Protein AF-A0A9C8I839-F1 (afdb_monomer)

pLDDT: mean 81.43, std 23.82, range [23.69, 98.75]

Radius of gyration: 21.2 Å; Cα contacts (8 Å, |Δi|>4): 745; chains: 1; bounding box: 53×43×70 Å

Foldseek 3Di:
DWDWDWDWDFKDDDDFDFDAKDFDAPDPCLPDPPDDDPDPDDDDPDDDDPDPPCPFKDFFFCLPCCDPPNHDVVQWDKAWDDCPCCLPFVKTKIKIKGFFRFAPPQQPKWFFKKKWWQKLFDDADPVHRLATDDPLAAMKAFPLFLHKDLPAQCVSFPDPPDGRGHDWHPPADPPSVSGSHSITGIDTDAPPQDQDHHPVNQVVDPVSVQLRRIDGHRDMTMYMTIMTAHQDPSHGDDHITITIITIAGRFPADDPVDPPNSHDLSSYDQAFSGKDKDWPWPWDDDDNGIITITIITIITHGSCLVVDPVGPVVSGNWIWGATRVCPPVTDTDD

Sequence (334 aa):
MLEQFRFAALSGFEQLNLTQIVIGPESRDPCHSMGILRNRNRHGSGTADVVPIRGADYTVDVVNFLQYPAGNPANLQIEITDLTNWLTLGEMTLNIRLTHPFPGMGQFTGHDVKGVLVSSGSKFGIYDTDVVYSNGIDDAILLNADGYTRWQNPVEFPPDGTIFKFIPGWLGNPDIGIFKSTINGYKYFADNIGISQTVQEYFQSSINVSRRGQFTPGTANIRQYKLRFPMVAGSPSIVFQYAVIAHWVEPDNYQPNDLPGSFPPEANAHEAFYVKVIDKSILWYNNGNGGGNLKLDIEVFDWGGAHNPLGVPGEIGAIVVESLEGLIPGGYAL

Structure (mmCIF, N/CA/C/O backbone):
data_AF-A0A9C8I839-F1
#
_entry.id   AF-A0A9C8I839-F1
#
loop_
_atom_site.group_PDB
_atom_site.id
_atom_site.type_symbol
_atom_site.label_atom_id
_atom_site.label_alt_id
_atom_site.label_comp_id
_atom_site.label_asym_id
_atom_site.label_entity_id
_atom_site.label_seq_id
_atom_site.pdbx_PDB_ins_code
_atom_site.Cartn_x
_atom_site.Cartn_y
_atom_site.Cartn_z
_atom_site.occupancy
_atom_site.B_iso_or_equiv
_atom_site.auth_seq_id
_atom_site.auth_comp_id
_atom_site.auth_asym_id
_atom_site.auth_atom_id
_atom_site.pdbx_PDB_model_num
ATOM 1 N N . MET A 1 1 ? -5.059 14.711 -18.263 1.00 36.31 1 MET A N 1
ATOM 2 C CA . MET A 1 1 ? -4.859 13.556 -17.365 1.00 36.31 1 MET A CA 1
ATOM 3 C C . MET A 1 1 ? -5.182 13.987 -15.929 1.00 36.31 1 MET A C 1
ATOM 5 O O . MET A 1 1 ? -4.314 13.966 -15.076 1.00 36.31 1 MET A O 1
ATOM 9 N N . LEU A 1 2 ? -6.394 14.518 -15.716 1.00 26.77 2 LEU A N 1
ATOM 10 C CA . LEU A 1 2 ? -6.933 15.006 -14.436 1.00 26.77 2 LEU A CA 1
ATOM 11 C C . LEU A 1 2 ? -8.391 15.397 -14.717 1.00 26.77 2 LEU A C 1
ATOM 13 O O . LEU A 1 2 ? -8.626 16.397 -15.394 1.00 26.77 2 LEU A O 1
ATOM 17 N N . GLU A 1 3 ? -9.352 14.603 -14.258 1.00 28.72 3 GLU A N 1
ATOM 18 C CA . GLU A 1 3 ? -10.773 14.962 -14.293 1.00 28.72 3 GLU A CA 1
ATOM 19 C C . GLU A 1 3 ? -11.309 14.974 -12.859 1.00 28.72 3 GLU A C 1
ATOM 21 O O . GLU A 1 3 ? -11.108 14.033 -12.097 1.00 28.72 3 GLU A O 1
ATOM 26 N N . GLN A 1 4 ? -11.924 16.093 -12.467 1.00 25.61 4 GLN A N 1
ATOM 27 C CA . GLN A 1 4 ? -12.521 16.289 -11.146 1.00 25.61 4 GLN A CA 1
ATOM 28 C C . GLN A 1 4 ? -14.030 16.071 -11.232 1.00 25.61 4 GLN A C 1
ATOM 30 O O . GLN A 1 4 ? -14.714 16.789 -11.965 1.00 25.61 4 GLN A O 1
ATOM 35 N N . PHE A 1 5 ? -14.558 15.158 -10.423 1.00 33.00 5 PHE A N 1
ATOM 36 C CA . PHE A 1 5 ? -15.997 14.940 -10.296 1.00 33.00 5 PHE A CA 1
ATOM 37 C C . PHE A 1 5 ? -16.592 15.785 -9.162 1.00 33.00 5 PHE A C 1
ATOM 39 O O . PHE A 1 5 ? -15.936 16.054 -8.155 1.00 33.00 5 PHE A O 1
ATOM 46 N N . ARG A 1 6 ? -17.845 16.230 -9.325 1.00 25.09 6 ARG A N 1
ATOM 47 C CA . ARG A 1 6 ? -18.611 16.966 -8.307 1.00 25.09 6 ARG A CA 1
ATOM 48 C C . ARG A 1 6 ? -19.956 16.281 -8.104 1.00 25.09 6 ARG A C 1
ATOM 50 O O . ARG A 1 6 ? -20.754 16.251 -9.034 1.00 25.09 6 ARG A O 1
ATOM 57 N N . PHE A 1 7 ? -20.235 15.829 -6.885 1.00 32.53 7 PHE A N 1
ATOM 58 C CA . PHE A 1 7 ? -21.517 15.212 -6.530 1.00 32.53 7 PHE A CA 1
ATOM 59 C C . PHE A 1 7 ? -22.282 16.044 -5.488 1.00 32.53 7 PHE A C 1
ATOM 61 O O . PHE A 1 7 ? -21.689 16.819 -4.733 1.00 32.53 7 PHE A O 1
ATOM 68 N N . ALA A 1 8 ? -23.607 15.897 -5.455 1.00 23.69 8 ALA A N 1
ATOM 69 C CA . ALA A 1 8 ? -24.481 16.430 -4.412 1.00 23.69 8 ALA A CA 1
ATOM 70 C C . ALA A 1 8 ? -25.540 15.371 -4.077 1.00 23.69 8 ALA A C 1
ATOM 72 O O . ALA A 1 8 ? -26.284 14.966 -4.968 1.00 23.69 8 ALA A O 1
ATOM 73 N N . ALA A 1 9 ? -25.613 14.927 -2.820 1.00 31.56 9 ALA A N 1
ATOM 74 C CA . ALA A 1 9 ? -26.647 14.001 -2.359 1.00 31.56 9 ALA A CA 1
ATOM 75 C C . ALA A 1 9 ? -27.331 14.489 -1.066 1.00 31.56 9 ALA A C 1
ATOM 77 O O . ALA A 1 9 ? -26.725 15.181 -0.244 1.00 31.56 9 ALA A O 1
ATOM 78 N N . LEU A 1 10 ? -28.622 14.143 -0.981 1.00 30.19 10 LEU A N 1
ATOM 79 C CA . LEU A 1 10 ? -29.694 14.655 -0.115 1.00 30.19 10 LEU A CA 1
ATOM 80 C C . LEU A 1 10 ? -29.555 14.341 1.389 1.00 30.19 10 LEU A C 1
ATOM 82 O O . LEU A 1 10 ? -28.799 13.474 1.813 1.00 30.19 10 LEU A O 1
ATOM 86 N N . SER A 1 11 ? -30.334 15.096 2.169 1.00 26.78 11 SER A N 1
ATOM 87 C CA . SER A 1 11 ? -30.250 15.324 3.615 1.00 26.78 11 SER A CA 1
ATOM 88 C C . SER A 1 11 ? -30.762 14.206 4.528 1.00 26.78 11 SER A C 1
ATOM 90 O O . SER A 1 11 ? -31.838 13.661 4.288 1.00 26.78 11 SER A O 1
ATOM 92 N N . GLY A 1 12 ? -30.087 14.055 5.674 1.00 32.88 12 GLY A N 1
ATOM 93 C CA . GLY A 1 12 ? -30.617 13.462 6.909 1.00 32.88 12 GLY A CA 1
ATOM 94 C C . GLY A 1 12 ? -29.625 12.509 7.572 1.00 32.88 12 GLY A C 1
ATOM 95 O O . GLY A 1 12 ? -29.647 11.336 7.240 1.00 32.88 12 GLY A O 1
ATOM 96 N N . PHE A 1 13 ? -28.753 12.984 8.478 1.00 36.78 13 PHE A N 1
ATOM 97 C CA . PHE A 1 13 ? -27.728 12.116 9.083 1.00 36.78 13 PHE A CA 1
ATOM 98 C C . PHE A 1 13 ? -27.294 12.474 10.508 1.00 36.78 13 PHE A C 1
ATOM 100 O O . PHE A 1 13 ? -27.137 13.640 10.865 1.00 36.78 13 PHE A O 1
ATOM 107 N N . GLU A 1 14 ? -27.037 11.405 11.261 1.00 31.52 14 GLU A N 1
ATOM 108 C CA . GLU A 1 14 ? -26.217 11.295 12.469 1.00 31.52 14 GLU A CA 1
ATOM 109 C C . GLU A 1 14 ? -24.783 10.866 12.054 1.00 31.52 14 GLU A C 1
ATOM 111 O O . GLU A 1 14 ? -24.574 10.385 10.940 1.00 31.52 14 GLU A O 1
ATOM 116 N N . GLN A 1 15 ? -23.783 11.148 12.893 1.00 29.77 15 GLN A N 1
ATOM 117 C CA . GLN A 1 15 ? -22.338 11.231 12.591 1.00 29.77 15 GLN A CA 1
ATOM 118 C C . GLN A 1 15 ? -21.775 10.127 11.652 1.00 29.77 15 GLN A C 1
ATOM 120 O O . GLN A 1 15 ? -21.676 8.959 12.020 1.00 29.77 15 GLN A O 1
ATOM 125 N N . LEU A 1 16 ? -21.352 10.508 10.436 1.00 32.50 16 LEU A N 1
ATOM 126 C CA . LEU A 1 16 ? -20.785 9.608 9.421 1.00 32.50 16 LEU A CA 1
ATOM 127 C C . LEU A 1 16 ? -19.257 9.481 9.570 1.00 32.50 16 LEU A C 1
ATOM 129 O O . LEU A 1 16 ? -18.528 10.437 9.324 1.00 32.50 16 LEU A O 1
ATOM 133 N N . ASN A 1 17 ? -18.768 8.283 9.904 1.00 29.48 17 ASN A N 1
ATOM 134 C CA . ASN A 1 17 ? -17.365 7.892 9.720 1.00 29.48 17 ASN A CA 1
ATOM 135 C C . ASN A 1 17 ? -17.235 7.150 8.378 1.00 29.48 17 ASN A C 1
ATOM 137 O O . ASN A 1 17 ? -17.475 5.942 8.306 1.00 29.48 17 ASN A O 1
ATOM 141 N N . LEU A 1 18 ? -16.894 7.872 7.304 1.00 32.03 18 LEU A N 1
ATOM 142 C CA . LEU A 1 18 ? -16.622 7.279 5.989 1.00 32.03 18 LEU A CA 1
ATOM 143 C C . LEU A 1 18 ? -15.384 6.384 6.089 1.00 32.03 18 LEU A C 1
ATOM 145 O O . LEU A 1 18 ? -14.286 6.869 6.352 1.00 32.03 18 LEU A O 1
ATOM 149 N N . THR A 1 19 ? -15.573 5.077 5.926 1.00 34.41 19 THR A N 1
ATOM 150 C CA . THR A 1 19 ? -14.518 4.087 6.190 1.00 34.41 19 THR A CA 1
ATOM 151 C C . THR A 1 19 ? -13.900 3.510 4.916 1.00 34.41 19 THR A C 1
ATOM 153 O O . THR A 1 19 ? -12.761 3.063 4.980 1.00 34.41 19 THR A O 1
ATOM 156 N N . GLN A 1 20 ? -14.574 3.557 3.753 1.00 37.81 20 GLN A N 1
ATOM 157 C CA . GLN A 1 20 ? -13.994 3.056 2.498 1.00 37.81 20 GLN A CA 1
ATOM 158 C C . GLN A 1 20 ? -14.780 3.462 1.239 1.00 37.81 20 GLN A C 1
ATOM 160 O O . GLN A 1 20 ? -15.998 3.615 1.288 1.00 37.81 20 GLN A O 1
ATOM 165 N N . ILE A 1 21 ? -14.083 3.576 0.102 1.00 35.09 21 ILE A N 1
ATOM 166 C CA . ILE A 1 21 ? -14.672 3.565 -1.247 1.00 35.09 21 ILE A CA 1
ATOM 167 C C . ILE A 1 21 ? -14.082 2.364 -1.983 1.00 35.09 21 ILE A C 1
ATOM 169 O O . ILE A 1 21 ? -12.860 2.221 -2.039 1.00 35.09 21 ILE A O 1
ATOM 173 N N . VAL A 1 22 ? -14.942 1.504 -2.527 1.00 34.72 22 VAL A N 1
ATOM 174 C CA . VAL A 1 22 ? -14.545 0.385 -3.390 1.00 34.72 22 VAL A CA 1
ATOM 175 C C . VAL A 1 22 ? -14.894 0.765 -4.825 1.00 34.72 22 VAL A C 1
ATOM 177 O O . VAL A 1 22 ? -16.046 1.078 -5.124 1.00 34.72 22 VAL A O 1
ATOM 180 N N . ILE A 1 23 ? -13.886 0.766 -5.695 1.00 32.84 23 ILE A N 1
ATOM 181 C CA . ILE A 1 23 ? -14.043 0.945 -7.140 1.00 32.84 23 ILE A CA 1
ATOM 182 C C . ILE A 1 23 ? -13.622 -0.371 -7.778 1.00 32.84 23 ILE A C 1
ATOM 184 O O . ILE A 1 23 ? -12.514 -0.842 -7.534 1.00 32.84 23 ILE A O 1
ATOM 188 N N . GLY A 1 24 ? -14.515 -0.981 -8.549 1.00 30.14 24 GLY A N 1
ATOM 189 C CA . GLY A 1 24 ? -14.243 -2.231 -9.244 1.00 30.14 24 GLY A CA 1
ATOM 190 C C . GLY A 1 24 ? -15.098 -2.363 -10.504 1.00 30.14 24 GLY A C 1
ATOM 191 O O . GLY A 1 24 ? -16.144 -1.712 -10.606 1.00 30.14 24 GLY A O 1
ATOM 192 N N . PRO A 1 25 ? -14.667 -3.179 -11.479 1.00 28.42 25 PRO A N 1
ATOM 193 C CA . PRO A 1 25 ? -15.492 -3.514 -12.631 1.00 28.42 25 PRO A CA 1
ATOM 194 C C . PRO A 1 25 ? -16.756 -4.270 -12.188 1.00 28.42 25 PRO A C 1
ATOM 196 O O . PRO A 1 25 ? -16.751 -4.994 -11.196 1.00 28.42 25 PRO A O 1
ATOM 199 N N . GLU A 1 26 ? -17.841 -4.151 -12.958 1.00 30.56 26 GLU A N 1
ATOM 200 C CA . GLU A 1 26 ? -19.170 -4.732 -12.673 1.00 30.56 26 GLU A CA 1
ATOM 201 C C . GLU A 1 26 ? -19.199 -6.287 -12.647 1.00 30.56 26 GLU A C 1
ATOM 203 O O . GLU A 1 26 ? -20.261 -6.901 -12.512 1.00 30.56 26 GLU A O 1
ATOM 208 N N . SER A 1 27 ? -18.052 -6.970 -12.775 1.00 31.81 27 SER A N 1
ATOM 209 C CA . SER A 1 27 ? -17.989 -8.432 -12.717 1.00 31.81 27 SER A CA 1
ATOM 210 C C . SER A 1 27 ? -17.975 -8.930 -11.271 1.00 31.81 27 SER A C 1
ATOM 212 O O . SER A 1 27 ? -16.961 -8.856 -10.582 1.00 31.81 27 SER A O 1
ATOM 214 N N . ARG A 1 28 ? -19.105 -9.503 -10.851 1.00 32.06 28 ARG A N 1
ATOM 215 C CA . ARG A 1 28 ? -19.395 -10.078 -9.523 1.00 32.06 28 ARG A CA 1
ATOM 216 C C . ARG A 1 28 ? -18.616 -11.356 -9.158 1.00 32.06 28 ARG A C 1
ATOM 218 O O . ARG A 1 28 ? -19.080 -12.117 -8.323 1.00 32.06 28 ARG A O 1
ATOM 225 N N . ASP A 1 29 ? -17.456 -11.598 -9.759 1.00 29.48 29 ASP A N 1
ATOM 226 C CA . ASP A 1 29 ? -16.654 -12.798 -9.512 1.00 29.48 29 ASP A CA 1
ATOM 227 C C . ASP A 1 29 ? -15.199 -12.410 -9.201 1.00 29.48 29 ASP A C 1
ATOM 229 O O . ASP A 1 29 ? -14.405 -12.252 -10.133 1.00 29.48 29 ASP A O 1
ATOM 233 N N . PRO A 1 30 ? -14.806 -12.314 -7.915 1.00 35.19 30 PRO A N 1
ATOM 234 C CA . PRO A 1 30 ? -13.404 -12.130 -7.525 1.00 35.19 30 PRO A CA 1
ATOM 235 C C . PRO A 1 30 ? -12.532 -13.328 -7.931 1.00 35.19 30 PRO A C 1
ATOM 237 O O . PRO A 1 30 ? -11.326 -13.199 -8.102 1.00 35.19 30 PRO A O 1
ATOM 240 N N . CYS A 1 31 ? -13.146 -14.495 -8.135 1.00 31.45 31 CYS A N 1
ATOM 241 C CA . CYS A 1 31 ? -12.533 -15.713 -8.652 1.00 31.45 31 CYS A CA 1
ATOM 242 C C . CYS A 1 31 ? -13.645 -16.617 -9.204 1.00 31.45 31 CYS A C 1
ATOM 244 O O . CYS A 1 31 ? -14.106 -17.475 -8.468 1.00 31.45 31 CYS A O 1
ATOM 246 N N . HIS A 1 32 ? -14.110 -16.401 -10.447 1.00 25.11 32 HIS A N 1
ATOM 247 C CA . HIS A 1 32 ? -14.779 -17.412 -11.308 1.00 25.11 32 HIS A CA 1
ATOM 248 C C . HIS A 1 32 ? -15.362 -16.889 -12.641 1.00 25.11 32 HIS A C 1
ATOM 250 O O . HIS A 1 32 ? -16.189 -17.563 -13.250 1.00 25.11 32 HIS A O 1
ATOM 256 N N . SER A 1 33 ? -14.836 -15.815 -13.242 1.00 26.23 33 SER A N 1
ATOM 257 C CA . SER A 1 33 ? -15.054 -15.587 -14.686 1.00 26.23 33 SER A CA 1
ATOM 258 C C . SER A 1 33 ? -14.096 -16.427 -15.549 1.00 26.23 33 SER A C 1
ATOM 260 O O . SER A 1 33 ? -13.377 -15.939 -16.420 1.00 26.23 33 SER A O 1
ATOM 262 N N . MET A 1 34 ? -14.121 -17.745 -15.329 1.00 29.02 34 MET A N 1
ATOM 263 C CA . MET A 1 34 ? -13.768 -18.723 -16.355 1.00 29.02 34 MET A CA 1
ATOM 264 C C . MET A 1 34 ? -14.882 -18.706 -17.412 1.00 29.02 34 MET A C 1
ATOM 266 O O . MET A 1 34 ? -15.878 -19.409 -17.297 1.00 29.02 34 MET A O 1
ATOM 270 N N . GLY A 1 35 ? -14.707 -17.874 -18.441 1.00 25.05 35 GLY 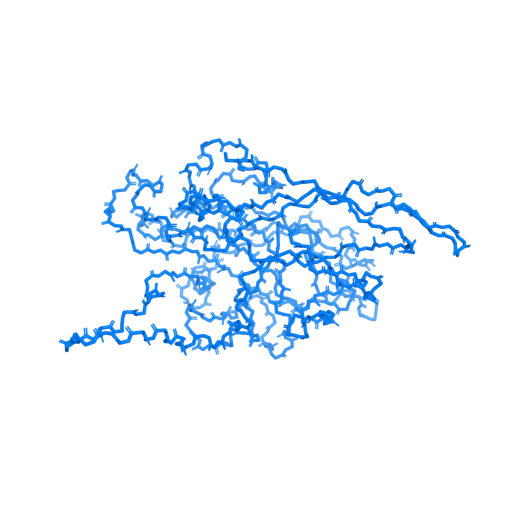A N 1
ATOM 271 C CA . GLY A 1 35 ? -15.420 -17.965 -19.717 1.00 25.05 35 GLY A CA 1
ATOM 272 C C . GLY A 1 35 ? -16.877 -17.488 -19.730 1.00 25.05 35 GLY A C 1
ATOM 273 O O . GLY A 1 35 ? -17.801 -18.283 -19.594 1.00 25.05 35 GLY A O 1
ATOM 274 N N . ILE A 1 36 ? -17.103 -16.221 -20.095 1.00 26.92 36 ILE A N 1
ATOM 275 C CA . ILE A 1 36 ? -18.359 -15.827 -20.754 1.00 26.92 36 ILE A CA 1
ATOM 276 C C . ILE A 1 36 ? -18.103 -15.746 -22.260 1.00 26.92 36 ILE A C 1
ATOM 278 O O . ILE A 1 36 ? -17.548 -14.784 -22.788 1.00 26.92 36 ILE A O 1
ATOM 282 N N . LEU A 1 37 ? -18.529 -16.798 -22.958 1.00 27.66 37 LEU A N 1
ATOM 283 C CA . LEU A 1 37 ? -18.619 -16.859 -24.411 1.00 27.66 37 LEU A CA 1
ATOM 284 C C . LEU A 1 37 ? -19.777 -15.970 -24.886 1.00 27.66 37 LEU A C 1
ATOM 286 O O . LEU A 1 37 ? -20.943 -16.297 -24.665 1.00 27.66 37 LEU A O 1
ATOM 290 N N . ARG A 1 38 ? -19.495 -14.903 -25.639 1.00 29.23 38 ARG A N 1
ATOM 291 C CA . ARG A 1 38 ? -20.481 -14.333 -26.574 1.00 29.23 38 ARG A CA 1
ATOM 292 C C . ARG A 1 38 ? -20.183 -14.839 -27.979 1.00 29.23 38 ARG A C 1
ATOM 294 O O . ARG A 1 38 ? -19.609 -14.147 -28.811 1.00 29.23 38 ARG A O 1
ATOM 301 N N . ASN A 1 39 ? -20.602 -16.073 -28.247 1.00 28.53 39 ASN A N 1
ATOM 302 C CA . ASN A 1 39 ? -20.618 -16.599 -29.602 1.00 28.53 39 ASN A CA 1
ATOM 303 C C . ASN A 1 39 ? -21.843 -16.036 -30.352 1.00 28.53 39 ASN A C 1
ATOM 305 O O . ASN A 1 39 ? -22.976 -16.443 -30.099 1.00 28.53 39 ASN A O 1
ATOM 309 N N . ARG A 1 40 ? -21.636 -15.097 -31.284 1.00 31.67 40 ARG A N 1
ATOM 310 C CA . ARG A 1 40 ? -22.564 -14.896 -32.409 1.00 31.67 40 ARG A CA 1
ATOM 311 C C . ARG A 1 40 ? -21.962 -15.586 -33.624 1.00 31.67 40 ARG A C 1
ATOM 313 O O . ARG A 1 40 ? -21.299 -14.952 -34.439 1.00 31.67 40 ARG A O 1
ATOM 320 N N . ASN A 1 41 ? -22.231 -16.880 -33.754 1.00 33.28 41 ASN A N 1
ATOM 321 C CA . ASN A 1 41 ? -21.962 -17.618 -34.979 1.00 33.28 41 ASN A CA 1
ATOM 322 C C . ASN A 1 41 ? -22.706 -16.940 -36.142 1.00 33.28 41 ASN A C 1
ATOM 324 O O . ASN A 1 41 ? -23.932 -17.006 -36.240 1.00 33.28 41 ASN A O 1
ATOM 328 N N . ARG A 1 42 ? -21.960 -16.325 -37.060 1.00 37.22 42 ARG A N 1
ATOM 329 C CA . ARG A 1 42 ? -22.339 -16.271 -38.472 1.00 37.22 42 ARG A CA 1
ATOM 330 C C . ARG A 1 42 ? -21.345 -17.154 -39.218 1.00 37.22 42 ARG A C 1
ATOM 332 O O . ARG A 1 42 ? -20.182 -16.805 -39.325 1.00 37.22 42 ARG A O 1
ATOM 339 N N . HIS A 1 43 ? -21.842 -18.317 -39.633 1.00 44.03 43 HIS A N 1
ATOM 340 C CA . HIS A 1 43 ? -21.260 -19.306 -40.542 1.00 44.03 43 HIS A CA 1
ATOM 341 C C . HIS A 1 43 ? -19.823 -19.057 -41.042 1.00 44.03 43 HIS A C 1
ATOM 343 O O . HIS A 1 43 ? -19.600 -18.275 -41.961 1.00 44.03 43 HIS A O 1
ATOM 349 N N . GLY A 1 44 ? -18.885 -19.839 -40.509 1.00 36.97 44 GLY A N 1
ATOM 350 C CA . GLY A 1 44 ? -17.548 -20.064 -41.053 1.00 36.97 44 GLY A CA 1
ATOM 351 C C . GLY A 1 44 ? -16.778 -20.979 -40.104 1.00 36.97 44 GLY A C 1
ATOM 352 O O . GLY A 1 44 ? -16.731 -20.705 -38.909 1.00 36.97 44 GLY A O 1
ATOM 353 N N . SER A 1 45 ? -16.237 -22.098 -40.589 1.00 42.94 45 SER A N 1
ATOM 354 C CA . SER A 1 45 ? -15.382 -22.977 -39.784 1.00 42.94 45 SER A CA 1
ATOM 355 C C . SER A 1 45 ? -14.046 -22.276 -39.517 1.00 42.94 45 SER A C 1
ATOM 357 O O . SER A 1 45 ? -13.111 -22.397 -40.306 1.00 42.94 45 SER A O 1
ATOM 359 N N . GLY A 1 46 ? -13.983 -21.497 -38.441 1.00 41.19 46 GLY A N 1
ATOM 360 C CA . GLY A 1 46 ? -12.747 -20.962 -37.880 1.00 41.19 46 GLY A CA 1
ATOM 361 C C . GLY A 1 46 ? -12.368 -21.765 -36.643 1.00 41.19 46 GLY A C 1
ATOM 362 O O . GLY A 1 46 ? -13.218 -22.039 -35.796 1.00 41.19 46 GLY A O 1
ATOM 363 N N . THR A 1 47 ? -11.109 -22.172 -36.542 1.00 36.66 47 THR A N 1
ATOM 364 C CA . THR A 1 47 ? -10.538 -22.648 -35.282 1.00 36.66 47 THR A CA 1
ATOM 365 C C . THR A 1 47 ? -10.517 -21.475 -34.305 1.00 36.66 47 THR A C 1
ATOM 367 O O . THR A 1 47 ? -9.942 -20.430 -34.600 1.00 36.66 47 THR A O 1
ATOM 370 N N . ALA A 1 48 ? -11.206 -21.620 -33.175 1.00 43.81 48 ALA A N 1
ATOM 371 C CA . ALA A 1 48 ? -11.150 -20.663 -32.082 1.00 43.81 48 ALA A CA 1
ATOM 372 C C . ALA A 1 48 ? -9.996 -21.071 -31.164 1.00 43.81 48 ALA A C 1
ATOM 374 O O . ALA A 1 48 ? -10.128 -22.032 -30.406 1.00 43.81 48 ALA A O 1
ATOM 375 N N . ASP A 1 49 ? -8.873 -20.365 -31.253 1.00 31.70 49 ASP A N 1
ATOM 376 C CA . ASP A 1 49 ? -7.817 -20.491 -30.256 1.00 31.70 49 ASP A CA 1
ATOM 377 C C . ASP A 1 49 ? -8.263 -19.759 -28.989 1.00 31.70 49 ASP A C 1
ATOM 379 O O . ASP A 1 49 ? -8.517 -18.552 -28.988 1.00 31.70 49 ASP A O 1
ATOM 383 N N . VAL A 1 50 ? -8.400 -20.512 -27.898 1.00 36.34 50 VAL A N 1
ATOM 384 C CA . VAL A 1 50 ? -8.571 -19.943 -26.562 1.00 36.34 50 VAL A CA 1
ATOM 385 C C . VAL A 1 50 ? -7.211 -19.400 -26.153 1.00 36.34 50 VAL A C 1
ATOM 387 O O . VAL A 1 50 ? -6.386 -20.128 -25.611 1.00 36.34 50 VAL A O 1
ATOM 390 N N . VAL A 1 51 ? -6.965 -18.126 -26.443 1.00 32.75 51 VAL A N 1
ATOM 391 C CA . VAL A 1 51 ? -5.858 -17.393 -25.831 1.00 32.75 51 VAL A CA 1
ATOM 392 C C . VAL A 1 51 ? -6.373 -16.874 -24.489 1.00 32.75 51 VAL A C 1
ATOM 394 O O . VAL A 1 51 ? -7.301 -16.058 -24.477 1.00 32.75 51 VAL A O 1
ATOM 397 N N . PRO A 1 52 ? -5.842 -17.336 -23.343 1.00 37.34 52 PRO A N 1
ATOM 398 C CA . PRO A 1 52 ? -6.117 -16.694 -22.069 1.00 37.34 52 PRO A CA 1
ATOM 399 C C . PRO A 1 52 ? -5.594 -15.258 -22.163 1.00 37.34 52 PRO A C 1
ATOM 401 O O . PRO A 1 52 ? -4.390 -15.034 -22.132 1.00 37.34 52 PRO A O 1
ATOM 404 N N . ILE A 1 53 ? -6.490 -14.277 -22.288 1.00 41.94 53 ILE A N 1
ATOM 405 C CA . ILE A 1 53 ? -6.126 -12.851 -22.397 1.00 41.94 53 ILE A CA 1
ATOM 406 C C . ILE A 1 53 ? -5.405 -12.321 -21.139 1.00 41.94 53 ILE A C 1
ATOM 408 O O . ILE A 1 53 ? -4.873 -11.227 -21.164 1.00 41.94 53 ILE A O 1
ATOM 412 N N . ARG A 1 54 ? -5.327 -13.107 -20.055 1.00 42.72 54 ARG A N 1
ATOM 413 C CA . ARG A 1 54 ? -4.613 -12.767 -18.809 1.00 42.72 54 ARG A CA 1
ATOM 414 C C . ARG A 1 54 ? -3.402 -13.670 -18.530 1.00 42.72 54 ARG A C 1
ATOM 416 O O . ARG A 1 54 ? -3.029 -13.861 -17.381 1.00 42.72 54 ARG A O 1
ATOM 423 N N . GLY A 1 55 ? -2.867 -14.337 -19.555 1.00 37.44 55 GLY A N 1
ATOM 424 C CA . GLY A 1 55 ? -1.811 -15.346 -19.399 1.00 37.44 55 GLY A CA 1
ATOM 425 C C . GLY A 1 55 ? -0.391 -14.794 -19.227 1.00 37.44 55 GLY A C 1
ATOM 426 O O . GLY A 1 55 ? 0.486 -15.564 -18.849 1.00 37.44 55 GLY A O 1
ATOM 427 N N . ALA A 1 56 ? -0.162 -13.507 -19.507 1.00 43.12 56 ALA A N 1
ATOM 428 C CA . ALA A 1 56 ? 1.163 -12.877 -19.455 1.00 43.12 56 ALA A CA 1
ATOM 429 C C . ALA A 1 56 ? 1.249 -11.662 -18.509 1.00 43.12 56 ALA A C 1
ATOM 431 O O . ALA A 1 56 ? 2.360 -11.197 -18.254 1.00 43.12 56 ALA A O 1
ATOM 432 N N . ASP A 1 57 ? 0.113 -11.210 -17.958 1.00 58.59 57 ASP A N 1
ATOM 433 C CA . ASP A 1 57 ? 0.018 -10.028 -17.096 1.00 58.59 57 ASP A CA 1
ATOM 434 C C . ASP A 1 57 ? -0.147 -10.451 -15.641 1.00 58.59 57 ASP A C 1
ATOM 436 O O . ASP A 1 57 ? -1.123 -11.106 -15.260 1.00 58.59 57 ASP A O 1
ATOM 440 N N . TYR A 1 58 ? 0.856 -10.134 -14.825 1.00 76.56 58 TYR A N 1
ATOM 441 C CA . TYR A 1 58 ? 1.019 -10.741 -13.516 1.00 76.56 58 TYR A CA 1
ATOM 442 C C . TYR A 1 58 ? 0.822 -9.719 -12.396 1.00 76.56 58 TYR A C 1
ATOM 444 O O . TYR A 1 58 ? 1.708 -8.916 -12.119 1.00 76.56 58 TYR A O 1
ATOM 452 N N . THR A 1 59 ? -0.304 -9.815 -11.683 1.00 91.50 59 THR A N 1
ATOM 453 C CA . THR A 1 59 ? -0.431 -9.309 -10.306 1.00 91.50 59 THR A CA 1
ATOM 454 C C . THR A 1 59 ? -0.006 -10.421 -9.352 1.00 91.50 59 THR A C 1
ATOM 456 O O . THR A 1 59 ? -0.754 -11.371 -9.111 1.00 91.50 59 THR A O 1
ATOM 459 N N . VAL A 1 60 ? 1.206 -10.326 -8.815 1.00 93.19 60 VAL A N 1
ATOM 460 C CA . VAL A 1 60 ? 1.844 -11.416 -8.062 1.00 93.19 60 VAL A CA 1
ATOM 461 C C . VAL A 1 60 ? 2.213 -11.009 -6.650 1.00 93.19 60 VAL A C 1
ATOM 463 O O . VAL A 1 60 ? 2.589 -9.864 -6.402 1.00 93.19 60 VAL A O 1
ATOM 466 N N . ASP A 1 61 ? 2.147 -11.970 -5.734 1.00 95.12 61 ASP A N 1
ATOM 467 C CA . ASP A 1 61 ? 2.782 -11.863 -4.429 1.00 95.12 61 ASP A CA 1
ATOM 468 C C . ASP A 1 61 ? 4.276 -12.202 -4.559 1.00 95.12 61 ASP A C 1
ATOM 470 O O . ASP A 1 61 ? 4.671 -13.312 -4.922 1.00 95.12 61 ASP A O 1
ATOM 474 N N . VAL A 1 62 ? 5.127 -11.217 -4.285 1.00 94.88 62 VAL A N 1
ATOM 475 C CA . VAL A 1 62 ? 6.588 -11.312 -4.401 1.00 94.88 62 VAL A CA 1
ATOM 476 C C . VAL A 1 62 ? 7.277 -11.504 -3.053 1.00 94.88 62 VAL A C 1
ATOM 478 O O . VAL A 1 62 ? 8.508 -11.460 -2.982 1.00 94.88 62 VAL A O 1
ATOM 481 N N . VAL A 1 63 ? 6.520 -11.759 -1.979 1.00 95.06 63 VAL A N 1
ATOM 482 C CA . VAL A 1 63 ? 7.061 -11.964 -0.62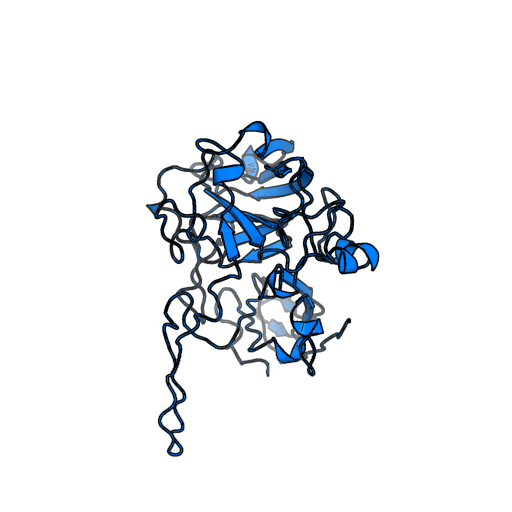6 1.00 95.06 63 VAL A CA 1
ATOM 483 C C . VAL A 1 63 ? 8.177 -13.009 -0.604 1.00 95.06 63 VAL A C 1
ATOM 485 O O . VAL A 1 63 ? 9.224 -12.754 -0.010 1.00 95.06 63 VAL A O 1
ATOM 488 N N . ASN A 1 64 ? 8.032 -14.131 -1.317 1.00 92.38 64 ASN A N 1
ATOM 489 C CA . ASN A 1 64 ? 9.062 -15.178 -1.372 1.00 92.38 64 ASN A CA 1
ATOM 490 C C . ASN A 1 64 ? 10.421 -14.689 -1.900 1.00 92.38 64 ASN A C 1
ATOM 492 O O . ASN A 1 64 ? 11.444 -15.248 -1.516 1.00 92.38 64 ASN A O 1
ATOM 496 N N . PHE A 1 65 ? 10.471 -13.650 -2.738 1.00 94.25 65 PHE A N 1
ATOM 497 C CA . PHE A 1 65 ? 11.736 -13.081 -3.222 1.00 94.25 65 PHE A CA 1
ATOM 498 C C . PHE A 1 65 ? 12.381 -12.112 -2.217 1.00 94.25 65 PHE A C 1
ATOM 500 O O . PHE A 1 65 ? 13.563 -11.777 -2.328 1.00 94.25 65 PHE A O 1
ATOM 507 N N . LEU A 1 66 ? 11.624 -11.669 -1.212 1.00 94.50 66 LEU A N 1
ATOM 508 C CA . LEU A 1 66 ? 12.057 -10.709 -0.196 1.00 94.50 66 LEU A CA 1
ATOM 509 C C . LEU A 1 66 ? 12.462 -11.371 1.128 1.00 94.50 66 LEU A C 1
ATOM 511 O O . LEU A 1 66 ? 13.100 -10.730 1.958 1.00 94.50 66 LEU A O 1
ATOM 515 N N . GLN A 1 67 ? 12.110 -12.640 1.336 1.00 90.94 67 GLN A N 1
ATOM 516 C CA . GLN A 1 67 ? 12.342 -13.367 2.586 1.00 90.94 67 GLN A CA 1
ATOM 517 C C . GLN A 1 67 ? 12.692 -14.845 2.339 1.00 90.94 67 GLN A C 1
ATOM 519 O O . GLN A 1 67 ? 12.619 -15.339 1.218 1.00 90.94 67 GLN A O 1
ATOM 524 N N . TYR A 1 68 ? 13.034 -15.577 3.402 1.00 84.19 68 TYR A N 1
ATOM 525 C CA . TYR A 1 68 ? 13.240 -17.029 3.344 1.00 84.19 68 TYR A CA 1
ATOM 526 C C . TYR A 1 68 ? 11.965 -17.767 2.860 1.00 84.19 68 TYR A C 1
ATOM 528 O O . TYR A 1 68 ? 10.879 -17.425 3.328 1.00 84.19 68 TYR A O 1
ATOM 536 N N . PRO A 1 69 ? 12.049 -18.798 1.991 1.00 83.31 69 PRO A N 1
ATOM 537 C CA . PRO A 1 69 ? 13.255 -19.543 1.608 1.00 83.31 69 PRO A CA 1
ATOM 538 C C . PRO A 1 69 ? 13.992 -19.069 0.350 1.00 83.31 69 PRO A C 1
ATOM 540 O O . PRO A 1 69 ? 15.145 -19.456 0.174 1.00 83.31 69 PRO A O 1
ATOM 543 N N . ALA A 1 70 ? 13.368 -18.282 -0.529 1.00 87.00 70 ALA A N 1
ATOM 544 C CA . ALA A 1 70 ? 13.957 -17.953 -1.833 1.00 87.00 70 ALA A CA 1
ATOM 545 C C . ALA A 1 70 ? 14.707 -16.608 -1.850 1.00 87.00 70 ALA A C 1
ATOM 547 O O . ALA A 1 70 ? 15.644 -16.434 -2.629 1.00 87.00 70 ALA A O 1
ATOM 548 N N . GLY A 1 71 ? 14.310 -15.665 -0.999 1.00 88.94 71 GLY A N 1
ATOM 549 C CA . GLY A 1 71 ? 14.858 -14.320 -0.914 1.00 88.94 71 GLY A CA 1
ATOM 550 C C . GLY A 1 71 ? 15.910 -14.128 0.174 1.00 88.94 71 GLY A C 1
ATOM 551 O O . GLY A 1 71 ? 16.174 -14.991 1.012 1.00 88.94 71 GLY A O 1
ATOM 552 N N . ASN A 1 72 ? 16.491 -12.929 0.187 1.00 91.12 72 ASN A N 1
ATOM 553 C CA . ASN A 1 72 ? 17.377 -12.476 1.253 1.00 91.12 72 ASN A CA 1
ATOM 554 C C . ASN A 1 72 ? 16.563 -11.674 2.282 1.00 91.12 72 ASN A C 1
ATOM 556 O O . ASN A 1 72 ? 16.038 -10.631 1.902 1.00 91.12 72 ASN A O 1
ATOM 560 N N . PRO A 1 73 ? 16.513 -12.062 3.572 1.00 87.38 73 PRO A N 1
ATOM 561 C CA . PRO A 1 73 ? 15.817 -11.298 4.613 1.00 87.38 73 PRO A CA 1
ATOM 562 C C . PRO A 1 73 ? 16.256 -9.830 4.737 1.00 87.38 73 PRO A C 1
ATOM 564 O O . PRO A 1 73 ? 15.513 -9.012 5.261 1.00 87.38 73 PRO A O 1
ATOM 567 N N . ALA A 1 74 ? 17.439 -9.457 4.235 1.00 91.88 74 ALA A N 1
ATOM 568 C CA . ALA A 1 74 ? 17.864 -8.058 4.153 1.00 91.88 74 ALA A CA 1
ATOM 569 C C . ALA A 1 74 ? 17.024 -7.207 3.175 1.00 91.88 74 ALA A C 1
ATOM 571 O O . ALA A 1 74 ? 17.113 -5.977 3.214 1.00 91.88 74 ALA A O 1
ATOM 572 N N . ASN A 1 75 ? 16.219 -7.839 2.312 1.00 95.62 75 ASN A N 1
ATOM 573 C CA . ASN A 1 75 ? 15.350 -7.171 1.348 1.00 95.62 75 ASN A CA 1
ATOM 574 C C . ASN A 1 75 ? 14.041 -6.660 1.964 1.00 95.62 75 ASN A C 1
ATOM 576 O O . ASN A 1 75 ? 13.414 -5.789 1.367 1.00 95.62 75 ASN A O 1
ATOM 580 N N . LEU A 1 76 ? 13.651 -7.146 3.145 1.00 96.50 76 LEU A N 1
ATOM 581 C CA . LEU A 1 76 ? 12.516 -6.651 3.924 1.00 96.50 76 LEU A CA 1
ATOM 582 C C . LEU A 1 76 ? 13.010 -6.273 5.321 1.00 96.50 76 LEU A C 1
ATOM 584 O O . LEU A 1 76 ? 13.312 -7.139 6.138 1.00 96.50 76 LEU A O 1
ATOM 588 N N . GLN A 1 77 ? 13.089 -4.976 5.607 1.00 96.06 77 GLN A N 1
ATOM 589 C CA . GLN A 1 77 ? 13.524 -4.486 6.915 1.00 96.06 77 GLN A CA 1
ATOM 590 C C . GLN A 1 77 ? 12.421 -3.669 7.576 1.00 96.06 77 GLN A C 1
ATOM 592 O O . GLN A 1 77 ? 11.740 -2.878 6.923 1.00 96.06 77 GLN A O 1
ATOM 597 N N . ILE A 1 78 ? 12.278 -3.863 8.884 1.00 96.56 78 ILE A N 1
ATOM 598 C CA . ILE A 1 78 ? 11.295 -3.191 9.728 1.00 96.56 78 ILE A CA 1
ATOM 599 C C . ILE A 1 78 ? 12.059 -2.422 10.800 1.00 96.56 78 ILE A C 1
ATOM 601 O O . ILE A 1 78 ? 12.830 -3.008 11.557 1.00 96.56 78 ILE A O 1
ATOM 605 N N . GLU A 1 79 ? 11.836 -1.116 10.873 1.00 97.75 79 GLU A N 1
ATOM 606 C CA . GLU A 1 79 ? 12.390 -0.242 11.904 1.00 97.75 79 GLU A CA 1
ATOM 607 C C . GLU A 1 79 ? 11.240 0.401 12.677 1.00 97.75 79 GLU A C 1
ATOM 609 O O . GLU A 1 79 ? 10.421 1.111 12.100 1.00 97.75 79 GLU A O 1
ATOM 614 N N . ILE A 1 80 ? 11.171 0.177 13.988 1.00 98.00 80 ILE A N 1
ATOM 615 C CA . ILE A 1 80 ? 10.179 0.832 14.845 1.00 98.00 80 ILE A CA 1
ATOM 616 C C . ILE A 1 80 ? 10.668 2.246 15.161 1.00 98.00 80 ILE A C 1
ATOM 618 O O . ILE A 1 80 ? 11.738 2.412 15.742 1.00 98.00 80 ILE A O 1
ATOM 622 N N . THR A 1 81 ? 9.874 3.257 14.812 1.00 98.31 81 THR A N 1
ATOM 623 C CA . THR A 1 81 ? 10.238 4.668 15.001 1.00 98.31 81 THR A CA 1
ATOM 624 C C . THR A 1 81 ? 9.482 5.346 16.139 1.00 98.31 81 THR A C 1
ATOM 626 O O . THR A 1 81 ? 9.968 6.337 16.672 1.00 98.31 81 THR A O 1
ATOM 629 N N . ASP A 1 82 ? 8.293 4.853 16.504 1.00 98.25 82 ASP A N 1
ATOM 630 C CA . ASP A 1 82 ? 7.498 5.407 17.606 1.00 98.25 82 ASP A CA 1
ATOM 631 C C . ASP A 1 82 ? 6.643 4.326 18.285 1.00 98.25 82 ASP A C 1
ATOM 633 O O . ASP A 1 82 ? 5.965 3.548 17.611 1.00 98.25 82 ASP A O 1
ATOM 637 N N . LEU A 1 83 ? 6.661 4.317 19.620 1.00 98.25 83 LEU A N 1
ATOM 638 C CA . LEU A 1 83 ? 5.870 3.452 20.506 1.00 98.25 83 LEU A CA 1
ATOM 639 C C . LEU A 1 83 ? 5.164 4.258 21.607 1.00 98.25 83 LEU A C 1
ATOM 641 O O . LEU A 1 83 ? 4.699 3.687 22.592 1.00 98.25 83 LEU A O 1
ATOM 645 N N . THR A 1 84 ? 5.083 5.583 21.469 1.00 98.12 84 THR A N 1
ATOM 646 C CA . THR A 1 84 ? 4.531 6.483 22.493 1.00 98.12 84 THR A CA 1
ATOM 647 C C . THR A 1 84 ? 3.116 6.076 22.925 1.00 98.12 84 THR A C 1
ATOM 649 O O . THR A 1 84 ? 2.806 6.088 24.115 1.00 98.12 84 THR A O 1
ATOM 652 N N . ASN A 1 85 ? 2.286 5.641 21.972 1.00 97.50 85 ASN A N 1
ATOM 653 C CA . ASN A 1 85 ? 0.901 5.206 22.189 1.00 97.50 85 ASN A CA 1
ATOM 654 C C . ASN A 1 85 ? 0.739 3.675 22.236 1.00 97.50 85 ASN A C 1
ATOM 656 O O . ASN A 1 85 ? -0.382 3.166 22.177 1.00 97.50 85 ASN A O 1
ATOM 660 N N . TRP A 1 86 ? 1.839 2.925 22.344 1.00 97.56 86 TRP A N 1
ATOM 661 C CA . TRP A 1 86 ? 1.811 1.465 22.277 1.00 97.56 86 TRP A CA 1
ATOM 662 C C . TRP A 1 86 ? 0.994 0.867 23.420 1.00 97.56 86 TRP A C 1
ATOM 664 O O . TRP A 1 86 ? 0.021 0.166 23.186 1.00 97.56 86 TRP A O 1
ATOM 674 N N . LEU A 1 87 ? 1.334 1.193 24.668 1.00 97.44 87 LEU A N 1
ATOM 675 C CA . LEU A 1 87 ? 0.698 0.588 25.844 1.00 97.44 87 LEU A CA 1
ATOM 676 C C . LEU A 1 87 ? -0.732 1.088 26.109 1.00 97.44 87 LEU A C 1
ATOM 678 O O . LEU A 1 87 ? -1.431 0.504 26.932 1.00 97.44 87 LEU A O 1
ATOM 682 N N . THR A 1 88 ? -1.159 2.169 25.454 1.00 97.00 88 THR A N 1
ATOM 683 C CA . THR A 1 88 ? -2.460 2.811 25.692 1.00 97.00 88 THR A CA 1
ATOM 684 C C . THR A 1 88 ? -3.453 2.560 24.567 1.00 97.00 88 THR A C 1
ATOM 686 O O . THR A 1 88 ? -4.614 2.271 24.842 1.00 97.00 88 THR A O 1
ATOM 689 N N . LEU A 1 89 ? -3.007 2.669 23.315 1.00 97.06 89 LEU A N 1
ATOM 690 C CA . LEU A 1 89 ? -3.854 2.571 22.125 1.00 97.06 89 LEU A CA 1
ATOM 691 C C . LEU A 1 89 ? -3.467 1.404 21.209 1.00 97.06 89 LEU A C 1
ATOM 693 O O . LEU A 1 89 ? -4.131 1.200 20.198 1.00 97.06 89 LEU A O 1
ATOM 697 N N . GLY A 1 90 ? -2.389 0.671 21.513 1.00 97.75 90 GLY A N 1
ATOM 698 C CA . GLY A 1 90 ? -1.849 -0.353 20.615 1.00 97.75 90 GLY A CA 1
ATOM 699 C C . GLY A 1 90 ? -1.250 0.230 19.337 1.00 97.75 90 GLY A C 1
ATOM 700 O O . GLY A 1 90 ? -1.134 -0.469 18.333 1.00 97.75 90 GLY A O 1
ATOM 701 N N . GLU A 1 91 ? -0.903 1.518 19.344 1.00 98.31 91 GLU A N 1
ATOM 702 C CA . GLU A 1 91 ? -0.383 2.214 18.172 1.00 98.31 91 GLU A CA 1
ATOM 703 C C . GLU A 1 91 ? 1.139 2.158 18.113 1.00 98.31 91 GLU A C 1
ATOM 705 O O . GLU A 1 91 ? 1.831 2.392 19.107 1.00 98.31 91 GLU A O 1
ATOM 710 N N . MET A 1 92 ? 1.664 1.910 16.918 1.00 97.88 92 MET A N 1
ATOM 711 C CA . MET A 1 92 ? 3.088 2.008 16.632 1.00 97.88 92 MET A CA 1
ATOM 712 C C . MET A 1 92 ? 3.323 2.629 15.260 1.00 97.88 92 MET A C 1
ATOM 714 O O . MET A 1 92 ? 2.573 2.392 14.312 1.00 97.88 92 MET A O 1
ATOM 718 N N . THR A 1 93 ? 4.400 3.399 15.142 1.00 98.62 93 THR A N 1
ATOM 719 C CA . THR A 1 93 ? 4.893 3.863 13.843 1.00 98.62 93 THR A CA 1
ATOM 720 C C . THR A 1 93 ? 6.175 3.123 13.510 1.00 98.62 93 THR A C 1
ATOM 722 O O . THR A 1 93 ? 7.055 2.975 14.361 1.00 98.62 93 THR A O 1
ATOM 725 N N . LEU A 1 94 ? 6.280 2.663 12.270 1.00 97.94 94 LEU A N 1
ATOM 726 C CA . LEU A 1 94 ? 7.441 1.945 11.775 1.00 97.94 94 LEU A CA 1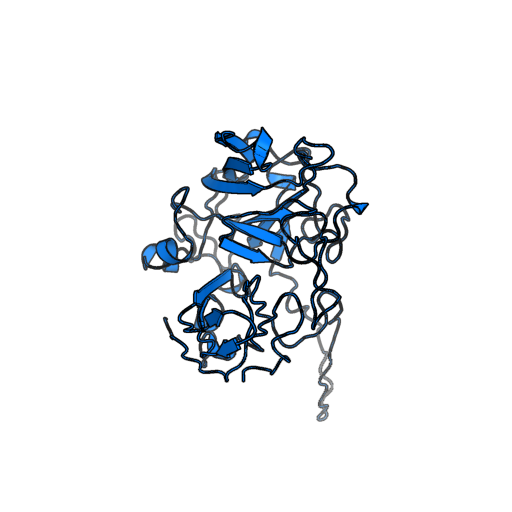
ATOM 727 C C . LEU A 1 94 ? 7.775 2.345 10.336 1.00 97.94 94 LEU A C 1
ATOM 729 O O . LEU A 1 94 ? 6.902 2.756 9.571 1.00 97.94 94 LEU A O 1
ATOM 733 N N . ASN A 1 95 ? 9.040 2.208 9.966 1.00 98.69 95 ASN A N 1
ATOM 734 C CA . ASN A 1 95 ? 9.516 2.298 8.597 1.00 98.69 95 ASN A CA 1
ATOM 735 C C . ASN A 1 95 ? 9.679 0.880 8.041 1.00 98.69 95 ASN A C 1
ATOM 737 O O . ASN A 1 95 ? 10.422 0.070 8.595 1.00 98.69 95 ASN A O 1
ATOM 741 N N . ILE A 1 96 ? 9.006 0.595 6.927 1.00 98.31 96 ILE A N 1
ATOM 742 C CA . ILE A 1 96 ? 9.237 -0.612 6.130 1.00 98.31 96 ILE A CA 1
ATOM 743 C C . ILE A 1 96 ? 10.151 -0.243 4.973 1.00 98.31 96 ILE A C 1
ATOM 745 O O . ILE A 1 96 ? 9.804 0.614 4.158 1.00 98.31 96 ILE A O 1
ATOM 749 N N . ARG A 1 97 ? 11.301 -0.909 4.883 1.00 98.38 97 ARG A N 1
ATOM 750 C CA . ARG A 1 97 ? 12.208 -0.832 3.738 1.00 98.38 97 ARG A CA 1
ATOM 751 C C . ARG A 1 97 ? 12.072 -2.096 2.907 1.00 98.38 97 ARG A C 1
ATOM 753 O O . ARG A 1 97 ? 12.343 -3.188 3.402 1.00 98.38 97 ARG A O 1
ATOM 760 N N . LEU A 1 98 ? 11.727 -1.920 1.638 1.00 98.38 98 LEU A N 1
ATOM 761 C CA . LEU A 1 98 ? 11.831 -2.961 0.624 1.00 98.38 98 LEU A CA 1
ATOM 762 C C . LEU A 1 98 ? 13.077 -2.693 -0.215 1.00 98.38 98 LEU A C 1
ATOM 764 O O . LEU A 1 98 ? 13.294 -1.559 -0.635 1.00 98.38 98 LEU A O 1
ATOM 768 N N . THR A 1 99 ? 13.889 -3.718 -0.460 1.00 98.19 99 THR A N 1
ATOM 769 C CA . THR A 1 99 ? 14.982 -3.689 -1.442 1.00 98.19 99 THR A CA 1
ATOM 770 C C . THR A 1 99 ? 14.647 -4.659 -2.559 1.00 98.19 99 THR A C 1
ATOM 772 O O . THR A 1 99 ? 14.351 -5.824 -2.296 1.00 98.19 99 THR A O 1
ATOM 775 N N . HIS A 1 100 ? 14.686 -4.189 -3.801 1.00 97.38 100 HIS A N 1
ATOM 776 C CA . HIS A 1 100 ? 14.320 -5.021 -4.935 1.00 97.38 100 HIS A CA 1
ATOM 777 C C . HIS A 1 100 ? 15.314 -6.192 -5.099 1.00 97.38 100 HIS A C 1
ATOM 779 O O . HIS A 1 100 ? 16.523 -5.955 -5.176 1.00 97.38 100 HIS A O 1
ATOM 785 N N . PRO A 1 101 ? 14.841 -7.449 -5.194 1.00 95.50 101 PRO A N 1
ATOM 786 C CA . PRO A 1 101 ? 15.673 -8.637 -4.972 1.00 95.50 101 PRO A CA 1
ATOM 787 C C . PRO A 1 101 ? 16.635 -9.005 -6.114 1.00 95.50 101 PRO A C 1
ATOM 789 O O . PRO A 1 101 ? 17.530 -9.820 -5.906 1.00 95.50 101 PRO A O 1
ATOM 792 N N . PHE A 1 102 ? 16.483 -8.410 -7.302 1.00 94.69 102 PHE A N 1
ATOM 793 C CA . PHE A 1 102 ? 17.232 -8.771 -8.519 1.00 94.69 102 PHE A CA 1
ATOM 794 C C . PHE A 1 102 ? 18.216 -7.681 -9.008 1.00 94.69 102 PHE A C 1
ATOM 796 O O . PHE A 1 102 ? 18.034 -7.138 -10.097 1.00 94.69 102 PHE A O 1
ATOM 803 N N . PRO A 1 103 ? 19.255 -7.303 -8.242 1.00 95.19 103 PRO A N 1
ATOM 804 C CA . PRO A 1 103 ? 20.132 -6.184 -8.598 1.00 95.19 103 PRO A CA 1
ATOM 805 C C . PRO A 1 103 ? 20.761 -6.348 -9.991 1.00 95.19 103 PRO A C 1
ATOM 807 O O . PRO A 1 103 ? 21.346 -7.382 -10.306 1.00 95.19 103 PRO A O 1
ATOM 810 N N . GLY A 1 104 ? 20.644 -5.309 -10.824 1.00 92.69 104 GLY A N 1
ATOM 811 C CA . GLY A 1 104 ? 21.182 -5.289 -12.191 1.00 92.69 104 GLY A CA 1
ATOM 812 C C . GLY A 1 104 ? 20.342 -6.019 -13.249 1.00 92.69 104 GLY A C 1
ATOM 813 O O . GLY A 1 104 ? 20.720 -6.006 -14.418 1.00 92.69 104 GLY A O 1
ATOM 814 N N . MET A 1 105 ? 19.208 -6.624 -12.880 1.00 93.62 105 MET A N 1
ATOM 815 C CA . MET A 1 105 ? 18.324 -7.345 -13.805 1.00 93.62 105 MET A CA 1
ATOM 816 C C . MET A 1 105 ? 17.084 -6.513 -14.157 1.00 93.62 105 MET A C 1
ATOM 818 O O . MET A 1 105 ? 15.989 -6.784 -13.667 1.00 93.62 105 MET A O 1
ATOM 822 N N . GLY A 1 106 ? 17.264 -5.486 -14.996 1.00 93.25 106 GLY A N 1
ATOM 823 C CA . GLY A 1 106 ? 16.219 -4.529 -15.402 1.00 93.25 106 GLY A CA 1
ATOM 824 C C . GLY A 1 106 ? 14.936 -5.161 -15.955 1.00 93.25 106 GLY A C 1
ATOM 825 O O . GLY A 1 106 ? 13.862 -4.584 -15.803 1.00 93.25 106 GLY A O 1
ATOM 826 N N . GLN A 1 107 ? 15.017 -6.363 -16.530 1.00 93.62 107 GLN A N 1
ATOM 827 C CA . GLN A 1 107 ? 13.858 -7.109 -17.022 1.00 93.62 107 GLN A CA 1
ATOM 828 C C . GLN A 1 107 ? 12.886 -7.532 -15.910 1.00 93.62 107 GLN A C 1
ATOM 830 O O . GLN A 1 107 ? 11.739 -7.842 -16.199 1.00 93.62 107 GLN A O 1
ATOM 835 N N . PHE A 1 108 ? 13.318 -7.517 -14.645 1.00 94.19 108 PHE A N 1
ATOM 836 C CA . PHE A 1 108 ? 12.481 -7.822 -13.482 1.00 94.19 108 PHE A CA 1
ATOM 837 C C . PHE A 1 108 ? 12.007 -6.572 -12.736 1.00 94.19 108 PHE A C 1
ATOM 839 O O . PHE A 1 108 ? 11.646 -6.682 -11.573 1.00 94.19 108 PHE A O 1
ATOM 846 N N . THR A 1 109 ? 12.042 -5.391 -13.362 1.00 95.69 109 THR A N 1
ATOM 847 C CA . THR A 1 109 ? 11.513 -4.156 -12.760 1.00 95.69 109 THR A CA 1
ATOM 848 C C . THR A 1 109 ? 10.047 -4.342 -12.378 1.00 95.69 109 THR A C 1
ATOM 850 O O . THR A 1 109 ? 9.212 -4.556 -13.249 1.00 95.69 109 THR A O 1
ATOM 853 N N . GLY A 1 110 ? 9.730 -4.259 -11.087 1.00 95.38 110 GLY A N 1
ATOM 854 C CA . GLY A 1 110 ? 8.345 -4.312 -10.621 1.00 95.38 110 GLY A CA 1
ATOM 855 C C . GLY A 1 110 ? 7.630 -2.976 -10.816 1.00 95.38 110 GLY A C 1
ATOM 856 O O . GLY A 1 110 ? 8.228 -1.917 -10.629 1.00 95.38 110 GLY A O 1
ATOM 857 N N . HIS A 1 111 ? 6.341 -3.019 -11.131 1.00 96.50 111 HIS A N 1
ATOM 858 C CA . HIS A 1 111 ? 5.468 -1.850 -11.211 1.00 96.50 111 HIS A CA 1
ATOM 859 C C . HIS A 1 111 ? 4.380 -1.903 -10.139 1.00 96.50 111 HIS A C 1
ATOM 861 O O . HIS A 1 111 ? 4.007 -2.978 -9.663 1.00 96.50 111 HIS A O 1
ATOM 867 N N . ASP A 1 112 ? 3.884 -0.728 -9.743 1.00 96.44 112 ASP A N 1
ATOM 868 C CA . ASP A 1 112 ? 2.774 -0.565 -8.796 1.00 96.44 112 ASP A CA 1
ATOM 869 C C . ASP A 1 112 ? 2.913 -1.444 -7.547 1.00 96.44 112 ASP A C 1
ATOM 871 O O . ASP A 1 112 ? 1.985 -2.166 -7.164 1.00 96.44 112 ASP A O 1
ATOM 875 N N . VAL A 1 113 ? 4.104 -1.419 -6.939 1.00 98.06 113 VAL A N 1
ATOM 876 C CA . VAL A 1 113 ? 4.424 -2.304 -5.820 1.00 98.06 113 VAL A CA 1
ATOM 877 C C . VAL A 1 113 ? 3.682 -1.847 -4.567 1.00 98.06 113 VAL A C 1
ATOM 879 O O . VAL A 1 113 ? 3.753 -0.685 -4.167 1.00 98.06 113 VAL A O 1
ATOM 882 N N . LYS A 1 114 ? 2.968 -2.766 -3.915 1.00 98.31 114 LYS A N 1
ATOM 883 C CA . LYS A 1 114 ? 2.149 -2.494 -2.726 1.00 98.31 114 LYS A CA 1
ATOM 884 C C . LYS A 1 114 ? 2.610 -3.379 -1.574 1.00 98.31 114 LYS A C 1
ATOM 886 O O . LYS A 1 114 ? 2.581 -4.598 -1.690 1.00 98.31 114 LYS A O 1
ATOM 891 N N . GLY A 1 115 ? 2.990 -2.782 -0.447 1.00 98.25 115 GLY A N 1
ATOM 892 C CA . GLY A 1 115 ? 3.172 -3.511 0.811 1.00 98.25 115 GLY A CA 1
ATOM 893 C C . GLY A 1 115 ? 1.872 -3.489 1.610 1.00 98.25 115 GLY A C 1
ATOM 894 O O . GLY A 1 115 ? 1.462 -2.425 2.08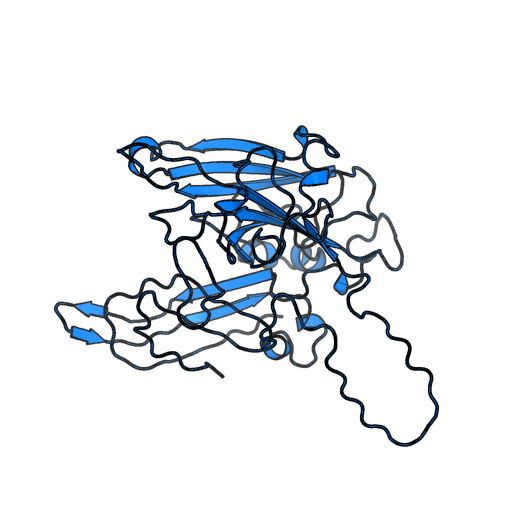3 1.00 98.25 115 GLY A O 1
ATOM 895 N N . VAL A 1 116 ? 1.224 -4.641 1.750 1.00 98.44 116 VAL A N 1
ATOM 896 C CA . VAL A 1 116 ? -0.138 -4.787 2.280 1.00 98.44 116 VAL A CA 1
ATOM 897 C C . VAL A 1 116 ? -0.102 -5.302 3.716 1.00 98.44 116 VAL A C 1
ATOM 899 O O . VAL A 1 116 ? 0.575 -6.288 3.993 1.00 98.44 116 VAL A O 1
ATOM 902 N N . LEU A 1 117 ? -0.856 -4.671 4.621 1.00 98.38 117 LEU A N 1
ATOM 903 C CA . LEU A 1 117 ? -1.142 -5.222 5.948 1.00 98.38 117 LEU A CA 1
ATOM 904 C C . LEU A 1 117 ? -2.385 -6.107 5.860 1.00 98.38 117 LEU A C 1
ATOM 906 O O . LEU A 1 117 ? -3.481 -5.590 5.660 1.00 98.38 117 LEU A O 1
ATOM 910 N N . VAL A 1 118 ? -2.232 -7.410 6.069 1.00 98.19 118 VAL A N 1
ATOM 911 C CA . VAL A 1 118 ? -3.347 -8.361 6.111 1.00 98.19 118 VAL A CA 1
ATOM 912 C C . VAL A 1 118 ? -3.839 -8.505 7.549 1.00 98.19 118 VAL A C 1
ATOM 914 O O . VAL A 1 118 ? -3.110 -8.957 8.437 1.00 98.19 118 VAL A O 1
ATOM 917 N N . SER A 1 119 ? -5.086 -8.094 7.770 1.00 96.19 119 SER A N 1
ATOM 918 C CA . SER A 1 119 ? -5.755 -8.133 9.075 1.00 96.19 119 SER A CA 1
ATOM 919 C C . SER A 1 119 ? -6.662 -9.358 9.220 1.00 96.19 119 SER A C 1
ATOM 921 O O . SER A 1 119 ? -6.971 -10.041 8.239 1.00 96.19 119 SER A O 1
ATOM 923 N N . SER A 1 120 ? -7.092 -9.656 10.448 1.00 96.19 120 SER A N 1
ATOM 924 C CA . SER A 1 120 ? -8.024 -10.761 10.692 1.00 96.19 120 SER A CA 1
ATOM 925 C C . SER A 1 120 ? -9.378 -10.537 10.020 1.00 96.19 120 SER A C 1
ATOM 927 O O . SER A 1 120 ? -9.954 -11.497 9.527 1.00 96.19 120 SER A O 1
ATOM 929 N N . GLY A 1 121 ? -9.854 -9.295 9.918 1.00 94.81 121 GLY A N 1
ATOM 930 C CA . GLY A 1 121 ? -11.157 -8.974 9.351 1.00 94.81 121 GLY A CA 1
ATOM 931 C C . GLY A 1 121 ? -12.273 -9.215 10.366 1.00 94.81 121 GLY A C 1
ATOM 932 O O . GLY A 1 121 ? -12.638 -10.353 10.650 1.00 94.81 121 GLY A O 1
ATOM 933 N N . SER A 1 122 ? -12.817 -8.135 10.913 1.00 94.19 122 SER A N 1
ATOM 934 C CA . SER A 1 122 ? -13.845 -8.146 11.961 1.00 94.19 122 SER A CA 1
ATOM 935 C C . SER A 1 122 ? -15.192 -7.600 11.487 1.00 94.19 122 SER A C 1
ATOM 937 O O . SER A 1 122 ? -16.207 -7.785 12.162 1.00 94.19 122 SER A O 1
ATOM 939 N N . LYS A 1 123 ? -15.226 -6.942 10.323 1.00 91.31 123 LYS A N 1
ATOM 940 C CA . LYS A 1 123 ? -16.423 -6.312 9.774 1.00 91.31 123 LYS A CA 1
ATOM 941 C C . LYS A 1 123 ? -16.723 -6.798 8.363 1.00 91.31 123 LYS A C 1
ATOM 943 O O . LYS A 1 123 ? -15.839 -6.834 7.516 1.00 91.31 123 LYS A O 1
ATOM 948 N N . PHE A 1 124 ? -17.991 -7.121 8.127 1.00 90.88 124 PHE A N 1
ATOM 949 C CA . PHE A 1 124 ? -18.530 -7.443 6.809 1.00 90.88 124 PHE A CA 1
ATOM 950 C C . PHE A 1 124 ? -19.051 -6.174 6.127 1.00 90.88 124 PHE A C 1
ATOM 952 O O . PHE A 1 124 ? -19.606 -5.291 6.793 1.00 90.88 124 PHE A O 1
ATOM 959 N N . GLY A 1 125 ? -18.877 -6.099 4.811 1.00 86.38 125 GLY A N 1
ATOM 960 C CA . GLY A 1 125 ? -19.496 -5.104 3.950 1.00 86.38 125 GLY A CA 1
ATOM 961 C C . GLY A 1 125 ? -21.013 -5.235 3.979 1.00 86.38 125 GLY A C 1
ATOM 962 O O . GLY A 1 125 ? -21.566 -6.311 4.227 1.00 86.38 125 GLY A O 1
ATOM 963 N N . ILE A 1 126 ? -21.700 -4.114 3.774 1.00 83.12 126 ILE A N 1
ATOM 964 C CA . ILE A 1 126 ? -23.163 -4.080 3.880 1.00 83.12 126 ILE A CA 1
ATOM 965 C C . ILE A 1 126 ? -23.812 -4.491 2.562 1.00 83.12 126 ILE A C 1
ATOM 967 O O . ILE A 1 126 ? -24.816 -5.204 2.576 1.00 83.12 126 ILE A O 1
ATOM 971 N N . TYR A 1 127 ? -23.247 -4.061 1.430 1.00 79.25 127 TYR A N 1
ATOM 972 C CA . TYR A 1 127 ? -23.763 -4.421 0.104 1.00 79.25 127 TYR A CA 1
ATOM 973 C C . TYR A 1 127 ? -23.112 -5.682 -0.460 1.00 79.25 127 TYR A C 1
ATOM 975 O O . TYR A 1 127 ? -23.731 -6.368 -1.272 1.00 79.25 127 TYR A O 1
ATOM 983 N N . ASP A 1 128 ? -21.894 -5.991 -0.018 1.00 81.56 128 ASP A N 1
ATOM 984 C CA . ASP A 1 128 ? -21.152 -7.189 -0.392 1.00 81.56 128 ASP A CA 1
ATOM 985 C C . ASP A 1 128 ? -20.633 -7.882 0.874 1.00 81.56 128 ASP A C 1
ATOM 987 O O . ASP A 1 128 ? -19.718 -7.398 1.539 1.00 81.56 128 ASP A O 1
ATOM 991 N N . THR A 1 129 ? -21.230 -9.022 1.220 1.00 85.75 129 THR A N 1
ATOM 992 C CA . THR A 1 129 ? -20.812 -9.811 2.386 1.00 85.75 129 THR A CA 1
ATOM 993 C C . THR A 1 129 ? -19.489 -10.541 2.169 1.00 85.75 129 THR A C 1
ATOM 995 O O . THR A 1 129 ? -18.902 -11.006 3.143 1.00 85.75 129 THR A O 1
ATOM 998 N N . ASP A 1 130 ? -19.006 -10.636 0.927 1.00 88.19 130 ASP A N 1
ATOM 999 C CA . ASP A 1 130 ? -17.681 -11.182 0.624 1.00 88.19 130 ASP A CA 1
ATOM 1000 C C . ASP A 1 130 ? -16.584 -10.132 0.865 1.00 88.19 130 ASP A C 1
ATOM 1002 O O . ASP A 1 130 ? -15.397 -10.461 0.946 1.00 88.19 130 ASP A O 1
ATOM 1006 N N . VAL A 1 131 ? -16.963 -8.861 1.041 1.00 90.44 131 VAL A N 1
ATOM 1007 C CA . VAL A 1 131 ? -16.071 -7.819 1.546 1.00 90.44 131 VAL A CA 1
ATOM 1008 C C . VAL A 1 131 ? -15.972 -7.942 3.060 1.00 90.44 131 VAL A C 1
ATOM 1010 O O . VAL A 1 131 ? -16.930 -7.719 3.791 1.00 90.44 131 VAL A O 1
ATOM 1013 N N . VAL A 1 132 ? -14.781 -8.272 3.545 1.00 94.44 132 VAL A N 1
ATOM 1014 C CA . VAL A 1 132 ? -14.451 -8.357 4.966 1.00 94.44 132 VAL A CA 1
ATOM 1015 C C . VAL A 1 132 ? -13.230 -7.480 5.208 1.00 94.44 132 VAL A C 1
ATOM 1017 O O . VAL A 1 132 ? -12.265 -7.541 4.447 1.00 94.44 132 VAL A O 1
ATOM 1020 N N . TYR A 1 133 ? -13.263 -6.653 6.246 1.00 93.69 133 TYR A N 1
ATOM 1021 C CA . TYR A 1 133 ? -12.209 -5.687 6.542 1.00 93.69 133 TYR A CA 1
ATOM 1022 C C . TYR A 1 133 ? -12.089 -5.413 8.045 1.00 93.69 133 TYR A C 1
ATOM 1024 O O . TYR A 1 133 ? -12.923 -5.838 8.850 1.00 93.69 133 TYR A O 1
ATOM 1032 N N . SER A 1 134 ? -11.024 -4.710 8.429 1.00 94.38 134 SER A N 1
ATOM 1033 C CA . SER A 1 134 ? -10.785 -4.323 9.819 1.00 94.38 134 SER A CA 1
ATOM 1034 C C . SER A 1 134 ? -11.695 -3.185 10.275 1.00 94.38 134 SER A C 1
ATOM 1036 O O . SER A 1 134 ? -11.825 -2.166 9.596 1.00 94.38 134 SER A O 1
ATOM 1038 N N . ASN A 1 135 ? -12.274 -3.317 11.470 1.00 91.12 135 ASN A N 1
ATOM 1039 C CA . ASN A 1 135 ? -12.988 -2.228 12.139 1.00 91.12 135 ASN A CA 1
ATOM 1040 C C . ASN A 1 135 ? -12.055 -1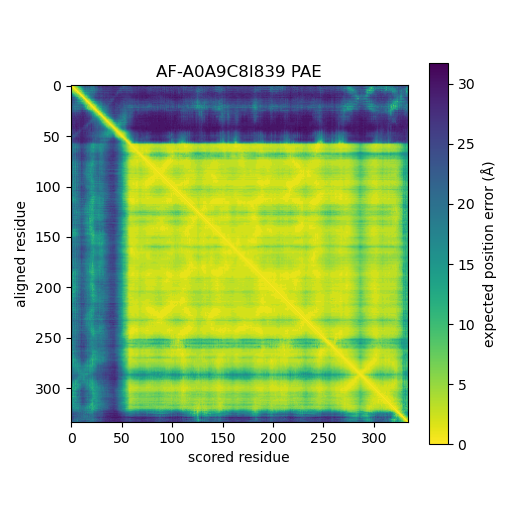.289 12.934 1.00 91.12 135 ASN A C 1
ATOM 1042 O O . ASN A 1 135 ? -12.519 -0.293 13.491 1.00 91.12 135 ASN A O 1
ATOM 1046 N N . GLY A 1 136 ? -10.755 -1.600 12.997 1.00 90.38 136 GLY A N 1
ATOM 1047 C CA . GLY A 1 136 ? -9.726 -0.832 13.698 1.00 90.38 136 GLY A CA 1
ATOM 1048 C C . GLY A 1 136 ? -9.787 -0.888 15.228 1.00 90.38 136 GLY A C 1
ATOM 1049 O O . GLY A 1 136 ? -9.099 -0.096 15.881 1.00 90.38 136 GLY A O 1
ATOM 1050 N N . ILE A 1 137 ? -10.614 -1.777 15.790 1.00 92.88 137 ILE A N 1
ATOM 1051 C CA . ILE A 1 137 ? -10.795 -1.998 17.233 1.00 92.88 137 ILE A CA 1
ATOM 1052 C C . ILE A 1 137 ? -10.432 -3.438 17.605 1.00 92.88 137 ILE A C 1
ATOM 1054 O O . ILE A 1 137 ? -9.649 -3.636 18.532 1.00 92.88 137 ILE A O 1
ATOM 1058 N N . ASP A 1 138 ? -10.989 -4.418 16.890 1.00 95.19 138 ASP A N 1
ATOM 1059 C CA . ASP A 1 138 ? -10.859 -5.850 17.194 1.00 95.19 138 ASP A CA 1
ATOM 1060 C C . ASP A 1 138 ? -9.698 -6.518 16.442 1.00 95.19 138 ASP A C 1
ATOM 1062 O O . ASP A 1 138 ? -9.254 -7.611 16.795 1.00 95.19 138 ASP A O 1
ATOM 1066 N N . ASP A 1 139 ? -9.179 -5.857 15.413 1.00 95.75 139 ASP A N 1
ATOM 1067 C CA . ASP A 1 139 ? -8.108 -6.335 14.551 1.00 95.75 139 ASP A CA 1
ATOM 1068 C C . ASP A 1 139 ? -7.166 -5.210 14.110 1.00 95.75 139 ASP A C 1
ATOM 1070 O O . ASP A 1 139 ? -7.434 -4.019 14.281 1.00 95.75 139 ASP A O 1
ATOM 1074 N N . ALA A 1 140 ? -5.999 -5.609 13.601 1.00 97.12 140 ALA A N 1
ATOM 1075 C CA . ALA A 1 140 ? -4.954 -4.675 13.216 1.00 97.12 140 ALA A CA 1
ATOM 1076 C C . ALA A 1 140 ? -5.372 -3.819 12.010 1.00 97.12 140 ALA A C 1
ATOM 1078 O O . ALA A 1 140 ? -5.903 -4.338 11.030 1.00 97.12 140 ALA A O 1
ATOM 1079 N N . ILE A 1 141 ? -5.047 -2.525 12.045 1.00 97.56 141 ILE A N 1
ATOM 1080 C CA . ILE A 1 141 ? -5.341 -1.580 10.962 1.00 97.56 141 ILE A CA 1
ATOM 1081 C C . ILE A 1 141 ? -4.133 -0.704 10.622 1.00 97.56 141 ILE A C 1
ATOM 1083 O O . ILE A 1 141 ? -3.348 -0.308 11.488 1.00 97.56 141 ILE A O 1
ATOM 1087 N N . LEU A 1 142 ? -4.009 -0.367 9.337 1.00 97.81 142 LEU A N 1
ATOM 1088 C CA . LEU A 1 142 ? -3.066 0.623 8.828 1.00 97.81 142 LEU A CA 1
ATOM 1089 C C . LEU A 1 142 ? -3.738 2.005 8.809 1.00 97.81 142 LEU A C 1
ATOM 1091 O O . LEU A 1 142 ? -4.529 2.308 7.921 1.00 97.81 142 LEU A O 1
ATOM 1095 N N . LEU A 1 143 ? -3.401 2.854 9.779 1.00 97.31 143 LEU A N 1
ATOM 1096 C CA . LEU A 1 143 ? -4.015 4.171 9.998 1.00 97.31 143 LEU A CA 1
ATOM 1097 C C . LEU A 1 143 ? -3.684 5.198 8.906 1.00 97.31 143 LEU A C 1
ATOM 1099 O O . LEU A 1 143 ? -4.371 6.206 8.772 1.00 97.31 143 LEU A O 1
ATOM 1103 N N . ASN A 1 144 ? -2.599 4.986 8.162 1.00 97.19 144 ASN A N 1
ATOM 1104 C CA . ASN A 1 144 ? -2.133 5.883 7.104 1.00 97.19 144 ASN A CA 1
ATOM 1105 C C . ASN A 1 144 ? -1.995 5.159 5.756 1.00 97.19 144 ASN A C 1
ATOM 1107 O O . ASN A 1 144 ? -1.026 5.398 5.024 1.00 97.19 144 ASN A O 1
ATOM 1111 N N . ALA A 1 145 ? -2.922 4.246 5.459 1.00 97.25 145 ALA A N 1
ATOM 1112 C CA . ALA A 1 145 ? -2.941 3.515 4.199 1.00 97.25 145 ALA A CA 1
ATOM 1113 C C . ALA A 1 145 ? -2.945 4.486 3.006 1.00 97.25 145 ALA A C 1
ATOM 1115 O O . ALA A 1 145 ? -3.623 5.511 3.029 1.00 97.25 145 ALA A O 1
ATOM 1116 N N . ASP A 1 146 ? -2.166 4.171 1.970 1.00 96.56 146 ASP A N 1
ATOM 1117 C CA . ASP A 1 146 ? -2.246 4.877 0.687 1.00 96.56 146 ASP A CA 1
ATOM 1118 C C . ASP A 1 146 ? -3.513 4.467 -0.073 1.00 96.56 146 ASP A C 1
ATOM 1120 O O . ASP A 1 146 ? -4.052 5.244 -0.847 1.00 96.56 146 ASP A O 1
ATOM 1124 N N . GLY A 1 147 ? -4.014 3.262 0.171 1.00 94.38 147 GLY A N 1
ATOM 1125 C CA . GLY A 1 147 ? -5.269 2.772 -0.369 1.00 94.38 147 GLY A CA 1
ATOM 1126 C C . GLY A 1 147 ? -5.573 1.385 0.173 1.00 94.38 147 GLY A C 1
ATOM 1127 O O . GLY A 1 147 ? -4.892 0.895 1.080 1.00 94.38 147 GLY A O 1
ATOM 1128 N N . TYR A 1 148 ? -6.580 0.747 -0.412 1.00 93.94 148 TYR A N 1
ATOM 1129 C CA . TYR A 1 148 ? -7.015 -0.595 -0.052 1.00 93.94 148 TYR A CA 1
ATOM 1130 C C . TYR A 1 148 ? -7.013 -1.507 -1.277 1.00 93.94 148 TYR A C 1
ATOM 1132 O O . TYR A 1 148 ? -7.243 -1.051 -2.393 1.00 93.94 148 TYR A O 1
ATOM 1140 N N . THR A 1 149 ? -6.727 -2.791 -1.078 1.00 92.88 149 THR A N 1
ATOM 1141 C CA . THR A 1 149 ? -6.661 -3.786 -2.153 1.00 92.88 149 THR A CA 1
ATOM 1142 C C . THR A 1 149 ? -7.337 -5.085 -1.735 1.00 92.88 149 THR A C 1
ATOM 1144 O O . THR A 1 149 ? -7.244 -5.477 -0.568 1.00 92.88 149 THR A O 1
ATOM 1147 N N . ARG A 1 150 ? -7.988 -5.751 -2.698 1.00 92.75 150 ARG A N 1
ATOM 1148 C CA . ARG A 1 150 ? -8.460 -7.137 -2.556 1.00 92.75 150 ARG A CA 1
ATOM 1149 C C . ARG A 1 150 ? -7.378 -8.159 -2.871 1.00 92.75 150 ARG A C 1
ATOM 1151 O O . ARG A 1 150 ? -7.366 -9.247 -2.317 1.00 92.75 150 ARG A O 1
ATOM 1158 N N . TRP A 1 151 ? -6.421 -7.807 -3.721 1.00 92.75 151 TRP A N 1
ATOM 1159 C CA . TRP A 1 151 ? -5.389 -8.740 -4.159 1.00 92.75 151 TRP A CA 1
ATOM 1160 C C . TRP A 1 151 ? -4.565 -9.331 -3.016 1.00 92.75 151 TRP A C 1
ATOM 1162 O O . TRP A 1 151 ? -4.206 -8.632 -2.069 1.00 92.75 151 TRP A O 1
ATOM 1172 N N . GLN A 1 152 ? -4.227 -10.612 -3.177 1.00 93.25 152 GLN A N 1
ATOM 1173 C CA . GLN A 1 152 ? -3.323 -11.368 -2.310 1.00 93.25 152 GLN A CA 1
ATOM 1174 C C . GLN A 1 152 ? -3.761 -11.397 -0.834 1.00 93.25 152 GLN A C 1
ATOM 1176 O O . GLN A 1 152 ? -2.948 -11.261 0.075 1.00 93.25 152 GLN A O 1
ATOM 1181 N N . ASN A 1 153 ? -5.063 -11.591 -0.590 1.00 95.06 153 ASN A N 1
ATOM 1182 C CA . ASN A 1 153 ? -5.586 -12.002 0.715 1.00 95.06 153 ASN A CA 1
ATOM 1183 C C . ASN A 1 153 ? -5.787 -13.535 0.778 1.00 95.06 153 ASN A C 1
ATOM 1185 O O . ASN A 1 153 ? -6.100 -14.151 -0.240 1.00 95.06 153 ASN A O 1
ATOM 1189 N N . PRO A 1 154 ? -5.674 -14.171 1.955 1.00 95.75 154 PRO A N 1
ATOM 1190 C CA . PRO A 1 154 ? -5.752 -15.630 2.085 1.00 95.75 154 PRO A CA 1
ATOM 1191 C C . PRO A 1 154 ? -7.128 -16.249 1.804 1.00 95.75 154 PRO A C 1
ATOM 1193 O O . PRO A 1 154 ? -7.202 -17.463 1.620 1.00 95.75 154 PRO A O 1
ATOM 1196 N N . VAL A 1 155 ? -8.213 -15.468 1.799 1.00 95.50 155 VAL A N 1
ATOM 1197 C CA . VAL A 1 155 ? -9.569 -15.981 1.542 1.00 95.50 155 VAL A CA 1
ATOM 1198 C C . VAL A 1 155 ? -9.803 -16.152 0.042 1.00 95.50 155 VAL A C 1
ATOM 1200 O O . VAL A 1 155 ? -10.236 -17.216 -0.392 1.00 95.50 155 VAL A O 1
ATOM 1203 N N . GLU A 1 156 ? -9.484 -15.133 -0.754 1.00 93.38 156 GLU A N 1
ATOM 1204 C CA . GLU A 1 156 ? -9.671 -15.148 -2.213 1.00 93.38 156 GLU A CA 1
ATOM 1205 C C . GLU A 1 156 ? -8.470 -15.772 -2.946 1.00 93.38 156 GLU A C 1
ATOM 1207 O O . GLU A 1 156 ? -8.615 -16.367 -4.016 1.00 93.38 156 GLU A O 1
ATOM 1212 N N . PHE A 1 157 ? -7.280 -15.701 -2.344 1.00 95.00 157 PHE A N 1
ATOM 1213 C CA . PHE A 1 157 ? -6.027 -16.227 -2.885 1.00 95.00 157 PHE A CA 1
ATOM 1214 C C . PHE A 1 157 ? -5.422 -17.266 -1.934 1.00 95.00 157 PHE A C 1
ATOM 1216 O O . PHE A 1 157 ? -4.317 -17.056 -1.440 1.00 95.00 157 PHE A O 1
ATOM 1223 N N . PRO A 1 158 ? -6.110 -18.390 -1.658 1.00 95.38 158 PRO A N 1
ATOM 1224 C CA . PRO A 1 158 ? -5.633 -19.379 -0.696 1.00 95.38 158 PRO A CA 1
ATOM 1225 C C . PRO A 1 158 ? -4.209 -19.849 -1.042 1.00 95.38 158 PRO A C 1
ATOM 1227 O O . PRO A 1 158 ? -3.962 -20.169 -2.209 1.00 95.38 158 PRO A O 1
ATOM 1230 N N . PRO A 1 159 ? -3.281 -19.902 -0.063 1.00 93.69 159 PRO A N 1
ATOM 1231 C CA . PRO A 1 159 ? -1.893 -20.268 -0.319 1.00 93.69 159 PRO A CA 1
ATOM 1232 C C . PRO A 1 159 ? -1.743 -21.641 -0.972 1.00 93.69 159 PRO A C 1
ATOM 1234 O O . PRO A 1 159 ? -2.201 -22.647 -0.432 1.00 93.69 159 PRO A O 1
ATOM 1237 N N . ASP A 1 160 ? -1.024 -21.688 -2.090 1.00 92.81 160 ASP A N 1
ATOM 1238 C CA . ASP A 1 160 ? -0.627 -22.926 -2.776 1.00 92.81 160 ASP A CA 1
ATOM 1239 C C . ASP A 1 160 ? 0.893 -23.021 -3.017 1.00 92.81 160 ASP A C 1
ATOM 1241 O O . ASP A 1 160 ? 1.382 -23.992 -3.593 1.00 92.81 160 ASP A O 1
ATOM 1245 N N . GLY A 1 161 ? 1.649 -22.020 -2.552 1.00 86.44 161 GLY A N 1
ATOM 1246 C CA . GLY A 1 161 ? 3.096 -21.910 -2.734 1.00 86.44 161 GLY A CA 1
ATOM 1247 C C . GLY A 1 161 ? 3.530 -21.236 -4.040 1.00 86.44 161 GLY A C 1
ATOM 1248 O O . GLY A 1 161 ? 4.733 -21.090 -4.262 1.00 86.44 161 GLY A O 1
ATOM 1249 N N . THR A 1 162 ? 2.595 -20.807 -4.891 1.00 90.31 162 THR A N 1
ATOM 1250 C CA . THR A 1 162 ? 2.878 -20.049 -6.116 1.00 90.31 162 THR A CA 1
ATOM 1251 C C . THR A 1 162 ? 2.812 -18.542 -5.876 1.00 90.31 162 THR A C 1
ATOM 1253 O O . THR A 1 162 ? 2.171 -18.071 -4.943 1.00 90.31 162 THR A O 1
ATOM 1256 N N . ILE A 1 163 ? 3.449 -17.769 -6.758 1.00 89.19 163 ILE A N 1
ATOM 1257 C CA . ILE A 1 163 ? 3.426 -16.296 -6.727 1.00 89.19 163 ILE A CA 1
ATOM 1258 C C . ILE A 1 163 ? 2.072 -15.697 -7.141 1.00 89.19 163 ILE A C 1
ATOM 1260 O O . ILE A 1 1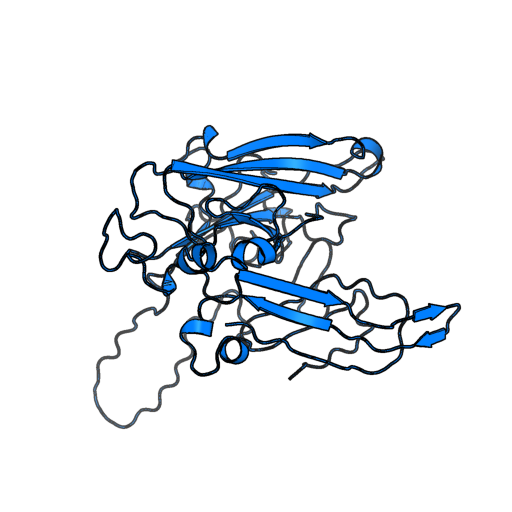63 ? 1.856 -14.500 -6.989 1.00 89.19 163 ILE A O 1
ATOM 1264 N N . PHE A 1 164 ? 1.157 -16.506 -7.684 1.00 91.00 164 PHE A N 1
ATOM 1265 C CA . PHE A 1 164 ? -0.180 -16.058 -8.093 1.00 91.00 164 PHE A CA 1
ATOM 1266 C C . PHE A 1 164 ? -1.198 -16.116 -6.954 1.00 91.00 164 PHE A C 1
ATOM 1268 O O . PHE A 1 164 ? -2.317 -15.620 -7.099 1.00 91.00 164 PHE A O 1
ATOM 1275 N N . LYS A 1 165 ? -0.821 -16.734 -5.834 1.00 93.44 165 LYS A N 1
ATOM 1276 C CA . LYS A 1 165 ? -1.617 -16.822 -4.617 1.00 93.44 165 LYS A CA 1
ATOM 1277 C C . LYS A 1 165 ? -0.915 -16.105 -3.478 1.00 93.44 165 LYS A C 1
ATOM 1279 O O . LYS A 1 165 ? 0.261 -15.763 -3.576 1.00 93.44 165 LYS A O 1
ATOM 1284 N N . PHE A 1 166 ? -1.647 -15.922 -2.386 1.00 95.50 166 PHE A N 1
ATOM 1285 C CA . PHE A 1 166 ? -1.096 -15.332 -1.185 1.00 95.50 166 PHE A CA 1
ATOM 1286 C C . PHE A 1 166 ? 0.038 -16.203 -0.652 1.00 95.50 166 PHE A C 1
ATOM 1288 O O . PHE A 1 166 ? -0.121 -17.413 -0.455 1.00 95.50 166 PHE A O 1
ATOM 1295 N N . ILE A 1 167 ? 1.174 -15.575 -0.377 1.00 95.31 167 ILE A N 1
ATOM 1296 C CA . ILE A 1 167 ? 2.329 -16.220 0.228 1.00 95.31 167 ILE A CA 1
ATOM 1297 C C . ILE A 1 167 ? 2.452 -15.700 1.659 1.00 95.31 167 ILE A C 1
ATOM 1299 O O . ILE A 1 167 ? 2.762 -14.527 1.866 1.00 95.31 167 ILE A O 1
ATOM 1303 N N . PRO A 1 168 ? 2.282 -16.564 2.674 1.00 95.12 168 PRO A N 1
ATOM 1304 C CA . PRO A 1 168 ? 2.490 -16.168 4.055 1.00 95.12 168 PRO A CA 1
ATOM 1305 C C . PRO A 1 168 ? 3.860 -15.527 4.303 1.00 95.12 168 PRO A C 1
ATOM 1307 O O . PRO A 1 168 ? 4.917 -16.126 4.087 1.00 95.12 168 PRO A O 1
ATOM 1310 N N . GLY A 1 169 ? 3.837 -14.304 4.820 1.00 94.69 169 GLY A N 1
ATOM 1311 C CA . GLY A 1 169 ? 5.005 -13.623 5.350 1.00 94.69 169 GLY A CA 1
ATOM 1312 C C . GLY A 1 169 ? 5.626 -14.371 6.531 1.00 94.69 169 GLY A C 1
ATOM 1313 O O . GLY A 1 169 ? 4.930 -14.831 7.437 1.00 94.69 169 GLY A O 1
ATOM 1314 N N . TRP A 1 170 ? 6.956 -14.458 6.546 1.00 92.94 170 TRP A N 1
ATOM 1315 C CA . TRP A 1 170 ? 7.723 -15.155 7.581 1.00 92.94 170 TRP A CA 1
ATOM 1316 C C . TRP A 1 170 ? 7.626 -14.466 8.949 1.00 92.94 170 TRP A C 1
ATOM 1318 O O . TRP A 1 170 ? 7.741 -15.116 9.984 1.00 92.94 170 TRP A O 1
ATOM 1328 N N . LEU A 1 171 ? 7.424 -13.144 8.955 1.00 92.56 171 LEU A N 1
ATOM 1329 C CA . LEU A 1 171 ? 7.279 -12.345 10.177 1.00 92.56 171 LEU A CA 1
ATOM 1330 C C . LEU A 1 171 ? 5.827 -12.252 10.675 1.00 92.56 171 LEU A C 1
ATOM 1332 O O . LEU A 1 171 ? 5.595 -11.678 11.736 1.00 92.56 171 LEU A O 1
ATOM 1336 N N . GLY A 1 172 ? 4.860 -12.762 9.908 1.00 94.69 172 GLY A N 1
ATOM 1337 C CA . GLY A 1 172 ? 3.450 -12.748 10.286 1.00 94.69 172 GLY A CA 1
ATOM 1338 C C . GLY A 1 172 ? 3.042 -13.967 11.109 1.00 94.69 172 GLY A C 1
ATOM 1339 O O . GLY A 1 172 ? 3.832 -14.875 11.373 1.00 94.69 172 GLY A O 1
ATOM 1340 N N . ASN A 1 173 ? 1.778 -13.995 11.524 1.00 96.38 173 ASN A N 1
ATOM 1341 C CA . ASN A 1 173 ? 1.234 -15.130 12.259 1.00 96.38 173 ASN A CA 1
ATOM 1342 C C . ASN A 1 173 ? 1.157 -16.372 11.338 1.00 96.38 173 ASN A C 1
ATOM 1344 O O . ASN A 1 173 ? 0.618 -16.266 10.230 1.00 96.38 173 ASN A O 1
ATOM 1348 N N . PRO A 1 174 ? 1.677 -17.540 11.767 1.00 94.88 174 PRO A N 1
ATOM 1349 C CA . PRO A 1 174 ? 1.651 -18.762 10.963 1.00 94.88 174 PRO A CA 1
ATOM 1350 C C . PRO A 1 174 ? 0.254 -19.383 10.823 1.00 94.88 174 PRO A C 1
ATOM 1352 O O . PRO A 1 174 ? 0.035 -20.166 9.899 1.00 94.88 174 PRO A O 1
ATOM 1355 N N . ASP A 1 175 ? -0.691 -19.068 11.714 1.00 96.69 175 ASP A N 1
ATOM 1356 C CA . ASP A 1 175 ? -2.072 -19.532 11.592 1.00 96.69 175 ASP A CA 1
ATOM 1357 C C . ASP A 1 175 ? -2.825 -18.686 10.560 1.00 96.69 175 ASP A C 1
ATOM 1359 O O . ASP A 1 175 ? -3.492 -17.705 10.880 1.00 96.69 175 ASP A O 1
ATOM 1363 N N . ILE A 1 176 ? -2.714 -19.075 9.289 1.00 96.75 176 ILE A N 1
ATOM 1364 C CA . ILE A 1 176 ? -3.353 -18.363 8.174 1.00 96.75 176 ILE A CA 1
ATOM 1365 C C . ILE A 1 176 ? -4.884 -18.377 8.284 1.00 96.75 176 ILE A C 1
ATOM 1367 O O . ILE A 1 176 ? -5.556 -17.483 7.771 1.00 96.75 176 ILE A O 1
ATOM 1371 N N . GLY A 1 177 ? -5.446 -19.357 8.998 1.00 96.56 177 GLY A N 1
ATOM 1372 C CA . GLY A 1 177 ? -6.884 -19.537 9.141 1.00 96.56 177 GLY A CA 1
ATOM 1373 C C . GLY A 1 177 ? -7.594 -18.376 9.837 1.00 96.56 177 GLY A C 1
ATOM 1374 O O . GLY A 1 177 ? -8.795 -18.214 9.618 1.00 96.56 177 GLY A O 1
ATOM 1375 N N . ILE A 1 178 ? -6.884 -17.558 10.620 1.00 96.62 178 ILE A N 1
ATOM 1376 C CA . ILE A 1 178 ? -7.460 -16.410 11.343 1.00 96.62 178 ILE A CA 1
ATOM 1377 C C . ILE A 1 178 ? -7.646 -15.169 10.463 1.00 96.62 178 ILE A C 1
ATOM 1379 O O . ILE A 1 178 ? -8.389 -14.267 10.839 1.00 96.62 178 ILE A O 1
ATOM 1383 N N . PHE A 1 179 ? -6.991 -15.115 9.300 1.00 97.75 179 PHE A N 1
ATOM 1384 C CA . PHE A 1 179 ? -7.062 -13.976 8.390 1.00 97.75 179 PHE A CA 1
ATOM 1385 C C . PHE A 1 179 ? -8.234 -14.145 7.427 1.00 97.75 179 PHE A C 1
ATOM 1387 O O . PHE A 1 179 ? -8.183 -14.935 6.486 1.00 97.75 179 PHE A O 1
ATOM 1394 N N . LYS A 1 180 ? -9.319 -13.421 7.700 1.00 96.94 180 LYS A N 1
ATOM 1395 C CA . LYS A 1 180 ? -10.564 -13.404 6.923 1.00 96.94 180 LYS A CA 1
ATOM 1396 C C . LYS A 1 180 ? -10.773 -12.118 6.129 1.00 96.94 180 LYS A C 1
ATOM 1398 O O . LYS A 1 180 ? -11.672 -12.080 5.300 1.00 96.94 180 LYS A O 1
ATOM 1403 N N . SER A 1 181 ? -9.958 -11.091 6.364 1.00 96.44 181 SER A N 1
ATOM 1404 C CA . SER A 1 181 ? -10.052 -9.812 5.662 1.00 96.44 181 SER A CA 1
ATOM 1405 C C . SER A 1 181 ? -9.791 -9.975 4.165 1.00 96.44 181 SER A C 1
ATOM 1407 O O . SER A 1 181 ? -8.677 -10.332 3.769 1.00 96.44 181 SER A O 1
ATOM 1409 N N . THR A 1 182 ? -10.789 -9.672 3.337 1.00 96.06 182 THR A N 1
ATOM 1410 C CA . THR A 1 182 ? -10.667 -9.645 1.875 1.00 96.06 182 THR A CA 1
ATOM 1411 C C . THR A 1 182 ? -10.242 -8.281 1.358 1.00 96.06 182 THR A C 1
ATOM 1413 O O . THR A 1 182 ? -9.682 -8.219 0.274 1.00 96.06 182 THR A O 1
ATOM 1416 N N . ILE A 1 183 ? -10.406 -7.198 2.130 1.00 94.06 183 ILE A N 1
ATOM 1417 C CA . ILE A 1 183 ? -9.866 -5.879 1.782 1.00 94.06 183 ILE A CA 1
ATOM 1418 C C . ILE A 1 183 ? -8.856 -5.401 2.818 1.00 94.06 183 ILE A C 1
ATOM 1420 O O . ILE A 1 183 ? -9.141 -5.298 4.007 1.00 94.06 183 ILE A O 1
ATOM 1424 N N . ASN A 1 184 ? -7.661 -5.052 2.349 1.00 96.81 184 ASN A N 1
ATOM 1425 C CA . ASN A 1 184 ? -6.531 -4.750 3.211 1.00 96.81 184 ASN A CA 1
ATOM 1426 C C . ASN A 1 184 ? -5.834 -3.449 2.802 1.00 96.81 184 ASN A C 1
ATOM 1428 O O . ASN A 1 184 ? -5.693 -3.144 1.616 1.00 96.81 184 ASN A O 1
ATOM 1432 N N . GLY A 1 185 ? -5.408 -2.670 3.797 1.00 96.88 185 GLY A N 1
ATOM 1433 C CA . GLY A 1 185 ? -4.710 -1.404 3.577 1.00 96.88 185 GLY A CA 1
ATOM 1434 C C . GLY A 1 185 ? -3.274 -1.628 3.103 1.00 96.88 185 GLY A C 1
ATOM 1435 O O . GLY A 1 185 ? -2.582 -2.517 3.605 1.00 96.88 185 GLY A O 1
ATOM 1436 N N . TYR A 1 186 ? -2.796 -0.803 2.171 1.00 98.25 186 TYR A N 1
ATOM 1437 C CA . TYR A 1 186 ? -1.425 -0.880 1.658 1.00 98.25 186 TYR A CA 1
ATOM 1438 C C . TYR A 1 186 ? -0.672 0.447 1.734 1.00 98.25 186 TYR A C 1
ATOM 1440 O O . TYR A 1 186 ? -1.267 1.524 1.803 1.00 98.25 186 TYR A O 1
ATOM 1448 N N . LYS A 1 187 ? 0.661 0.368 1.666 1.00 98.56 187 LYS A N 1
ATOM 1449 C CA . LYS A 1 187 ? 1.525 1.482 1.251 1.00 98.56 187 LYS A CA 1
ATOM 1450 C C . LYS A 1 187 ? 2.109 1.193 -0.122 1.00 98.56 187 LYS A C 1
ATOM 1452 O O . LYS A 1 187 ? 2.484 0.061 -0.419 1.00 98.56 187 LYS A O 1
ATOM 1457 N N . TYR A 1 188 ? 2.163 2.223 -0.950 1.00 98.44 188 TYR A N 1
ATOM 1458 C CA . TYR A 1 188 ? 2.678 2.155 -2.309 1.00 98.44 188 TYR A CA 1
ATOM 1459 C C . TYR A 1 188 ? 4.195 2.380 -2.313 1.00 98.44 188 TYR A C 1
ATOM 1461 O O . TYR A 1 188 ? 4.689 3.286 -1.635 1.00 98.44 188 TYR A O 1
ATOM 1469 N N . PHE A 1 189 ? 4.930 1.569 -3.068 1.00 98.62 189 PHE A N 1
ATOM 1470 C CA . PHE A 1 189 ? 6.380 1.627 -3.222 1.00 98.62 189 PHE A CA 1
ATOM 1471 C C . PHE A 1 189 ? 6.727 1.890 -4.685 1.00 98.62 189 PHE A C 1
ATOM 1473 O O . PHE A 1 189 ? 6.313 1.157 -5.576 1.00 98.62 189 PHE A O 1
ATOM 1480 N N . ALA A 1 190 ? 7.521 2.929 -4.913 1.00 98.25 190 ALA A N 1
ATOM 1481 C CA . ALA A 1 190 ? 8.112 3.254 -6.203 1.00 98.25 190 ALA A CA 1
ATOM 1482 C C . ALA A 1 190 ? 9.398 4.047 -5.974 1.00 98.25 190 ALA A C 1
ATOM 1484 O O . ALA A 1 190 ? 9.602 4.626 -4.904 1.00 98.25 190 ALA A O 1
ATOM 1485 N N . ASP A 1 191 ? 10.265 4.104 -6.976 1.00 98.19 191 ASP A N 1
ATOM 1486 C CA . ASP A 1 191 ? 11.535 4.803 -6.834 1.00 98.19 191 ASP A CA 1
ATOM 1487 C C . ASP A 1 191 ? 11.345 6.292 -6.536 1.00 98.19 191 ASP A C 1
ATOM 1489 O O . ASP A 1 191 ? 10.639 7.015 -7.247 1.00 98.19 191 ASP A O 1
ATOM 1493 N N . ASN A 1 192 ? 12.084 6.774 -5.536 1.00 96.75 192 ASN A N 1
ATOM 1494 C CA . ASN A 1 192 ? 12.097 8.168 -5.077 1.00 96.75 192 ASN A CA 1
ATOM 1495 C C . ASN A 1 192 ? 10.791 8.656 -4.433 1.00 96.75 192 ASN A C 1
ATOM 1497 O O . ASN A 1 192 ? 10.664 9.859 -4.197 1.00 96.75 192 ASN A O 1
ATOM 1501 N N . ILE A 1 193 ? 9.833 7.775 -4.125 1.00 98.06 193 ILE A N 1
ATOM 1502 C CA . ILE A 1 193 ? 8.725 8.172 -3.253 1.00 98.06 193 ILE A CA 1
ATOM 1503 C C . ILE A 1 193 ? 9.278 8.432 -1.842 1.00 98.06 193 ILE A C 1
ATOM 1505 O O . ILE A 1 193 ? 9.995 7.605 -1.276 1.00 98.06 193 ILE A O 1
ATOM 1509 N N . GLY A 1 194 ? 8.993 9.604 -1.272 1.00 98.19 194 GLY A N 1
ATOM 1510 C CA . GLY A 1 194 ? 9.456 9.954 0.075 1.00 98.19 194 GLY A CA 1
ATOM 1511 C C . GLY A 1 194 ? 8.812 9.071 1.148 1.00 98.19 194 GLY A C 1
ATOM 1512 O O . GLY A 1 194 ? 7.724 8.554 0.942 1.00 98.19 194 GLY A O 1
ATOM 1513 N N . ILE A 1 195 ? 9.426 8.934 2.327 1.00 98.44 195 ILE A N 1
ATOM 1514 C CA . ILE A 1 195 ? 8.967 8.010 3.391 1.00 98.44 195 ILE A CA 1
ATOM 1515 C C . ILE A 1 195 ? 7.502 8.240 3.808 1.00 98.44 195 ILE A C 1
ATOM 1517 O O . ILE A 1 195 ? 6.747 7.285 3.999 1.00 98.44 195 ILE A O 1
ATOM 1521 N N . SER A 1 196 ? 7.098 9.505 3.931 1.00 97.75 196 SER A N 1
ATOM 1522 C CA . SER A 1 196 ? 5.747 9.934 4.320 1.00 97.75 196 SER A CA 1
ATOM 1523 C C . SER A 1 196 ? 4.943 10.558 3.175 1.00 97.75 196 SER A C 1
ATOM 1525 O O . SER A 1 196 ? 3.806 10.966 3.395 1.00 97.75 196 SER A O 1
ATOM 1527 N N . GLN A 1 197 ? 5.515 10.639 1.969 1.00 97.88 197 GLN A N 1
ATOM 1528 C CA . GLN A 1 197 ? 4.882 11.287 0.817 1.00 97.88 197 GLN A CA 1
ATOM 1529 C C . GLN A 1 197 ? 3.627 10.517 0.395 1.00 97.88 197 GLN A C 1
ATOM 1531 O O . GLN A 1 197 ? 3.652 9.288 0.316 1.00 97.88 197 GLN A O 1
ATOM 1536 N N . THR A 1 198 ? 2.528 11.204 0.106 1.00 96.00 198 THR A N 1
ATOM 1537 C CA . THR A 1 198 ? 1.325 10.540 -0.417 1.00 96.00 198 THR A CA 1
ATOM 1538 C C . THR A 1 198 ? 1.520 10.116 -1.876 1.00 96.00 198 THR A C 1
ATOM 1540 O O . THR A 1 198 ? 2.320 10.701 -2.608 1.00 96.00 198 THR A O 1
ATOM 1543 N N . VAL A 1 199 ? 0.761 9.116 -2.331 1.00 96.31 199 VAL A N 1
ATOM 1544 C CA . VAL A 1 199 ? 0.763 8.709 -3.750 1.00 96.31 199 VAL A CA 1
ATOM 1545 C C . VAL A 1 199 ? 0.347 9.870 -4.655 1.00 96.31 199 VAL A C 1
ATOM 1547 O O . VAL A 1 199 ? 0.948 10.087 -5.705 1.00 96.31 199 VAL A O 1
ATOM 1550 N N . GLN A 1 200 ? -0.612 10.681 -4.202 1.00 94.44 200 GLN A N 1
ATOM 1551 C CA . GLN A 1 200 ? -1.046 11.867 -4.927 1.00 94.44 200 GLN A CA 1
ATOM 1552 C C . GLN A 1 200 ? 0.101 12.864 -5.147 1.00 94.44 200 GLN A C 1
ATOM 1554 O O . GLN A 1 200 ? 0.353 13.272 -6.276 1.00 94.44 200 GLN A O 1
ATOM 1559 N N . GLU A 1 201 ? 0.809 13.251 -4.081 1.00 96.25 201 GLU A N 1
ATOM 1560 C CA . GLU A 1 201 ? 1.945 14.180 -4.165 1.00 96.25 201 GLU A CA 1
ATOM 1561 C C . GLU A 1 201 ? 3.066 13.616 -5.039 1.00 96.25 201 GLU A C 1
ATOM 1563 O O . GLU A 1 201 ? 3.724 14.360 -5.763 1.00 96.25 201 GLU A O 1
ATOM 1568 N N . TYR A 1 202 ? 3.287 12.300 -4.989 1.00 97.44 202 TYR A N 1
ATOM 1569 C CA . TYR A 1 202 ? 4.283 11.639 -5.823 1.00 97.44 202 TYR A CA 1
ATOM 1570 C C . TYR A 1 202 ? 3.958 11.781 -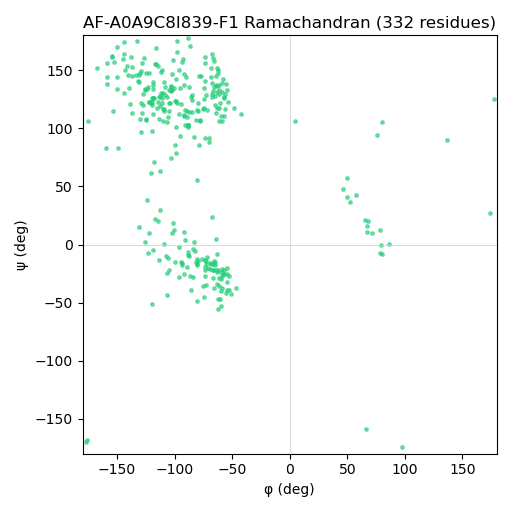7.316 1.00 97.44 202 TYR A C 1
ATOM 1572 O O . TYR A 1 202 ? 4.826 12.190 -8.092 1.00 97.44 202 TYR A O 1
ATOM 1580 N N . PHE A 1 203 ? 2.711 11.528 -7.719 1.00 96.19 203 PHE A N 1
ATOM 1581 C CA . PHE A 1 203 ? 2.283 11.597 -9.121 1.00 96.19 203 PHE A CA 1
ATOM 1582 C C . PHE A 1 203 ? 1.915 13.003 -9.623 1.00 96.19 203 PHE A C 1
ATOM 1584 O O . PHE A 1 203 ? 1.601 13.165 -10.798 1.00 96.19 203 PHE A O 1
ATOM 1591 N N . GLN A 1 204 ? 2.040 14.050 -8.801 1.00 94.81 204 GLN A N 1
ATOM 1592 C CA . GLN A 1 204 ? 1.992 15.437 -9.295 1.00 94.81 204 GLN A CA 1
ATOM 1593 C C . GLN A 1 204 ? 3.188 15.785 -10.200 1.00 94.81 204 GLN A C 1
ATOM 1595 O O . GLN A 1 204 ? 3.110 16.716 -11.002 1.00 94.81 204 GLN A O 1
ATOM 1600 N N . SER A 1 205 ? 4.300 15.050 -10.088 1.00 95.50 205 SER A N 1
ATOM 1601 C CA . SER A 1 205 ? 5.470 15.207 -10.956 1.00 95.50 205 SER A CA 1
ATOM 1602 C C . SER A 1 205 ? 5.311 14.404 -12.246 1.00 95.50 205 SER A C 1
ATOM 1604 O O . SER A 1 205 ? 5.183 13.179 -12.209 1.00 95.50 205 SER A O 1
ATOM 1606 N N . SER A 1 206 ? 5.424 15.066 -13.400 1.00 94.31 206 SER A N 1
ATOM 1607 C CA . SER A 1 206 ? 5.368 14.403 -14.711 1.00 94.31 206 SER A CA 1
ATOM 1608 C C . SER A 1 206 ? 6.461 13.347 -14.905 1.00 94.31 206 SER A C 1
ATOM 1610 O O . SER A 1 206 ? 6.226 12.356 -15.588 1.00 94.31 206 SER A O 1
ATOM 1612 N N . ILE A 1 207 ? 7.624 13.513 -14.260 1.00 95.00 207 ILE A N 1
ATOM 1613 C CA . ILE A 1 207 ? 8.719 12.528 -14.274 1.00 95.00 207 ILE A CA 1
ATOM 1614 C C . ILE A 1 207 ? 8.301 11.235 -13.559 1.00 95.00 207 ILE A C 1
ATOM 1616 O O . ILE A 1 207 ? 8.668 10.141 -13.976 1.00 95.00 207 ILE A O 1
ATOM 1620 N N . ASN A 1 208 ? 7.533 11.341 -12.475 1.00 95.38 208 ASN A N 1
ATOM 1621 C CA . ASN A 1 208 ? 7.065 10.167 -11.738 1.00 95.38 208 ASN A CA 1
ATOM 1622 C C . ASN A 1 208 ? 5.924 9.465 -12.484 1.00 95.38 208 ASN A C 1
ATOM 1624 O O . ASN A 1 208 ? 5.889 8.237 -12.524 1.00 95.38 208 ASN A O 1
ATOM 1628 N N . VAL A 1 209 ? 5.054 10.232 -13.152 1.00 94.62 209 VAL A N 1
ATOM 1629 C CA . VAL A 1 209 ? 4.038 9.685 -14.068 1.00 94.62 209 VAL A CA 1
ATOM 1630 C C . VAL A 1 209 ? 4.704 8.919 -15.214 1.00 94.62 209 VAL A C 1
ATOM 1632 O O . VAL A 1 209 ? 4.340 7.776 -15.470 1.00 94.62 209 VAL A O 1
ATOM 1635 N N . SER A 1 210 ? 5.737 9.483 -15.854 1.00 94.00 210 SER A N 1
ATOM 1636 C CA . SER A 1 210 ? 6.451 8.803 -16.946 1.00 94.00 210 SER A CA 1
ATOM 1637 C C . SER A 1 210 ? 7.227 7.565 -16.489 1.00 94.00 210 SER A C 1
ATOM 1639 O O . SER A 1 210 ? 7.522 6.699 -17.303 1.00 94.00 210 SER A O 1
ATOM 1641 N N . ARG A 1 211 ? 7.560 7.471 -15.195 1.00 95.25 211 ARG A N 1
ATOM 1642 C CA . ARG A 1 211 ? 8.184 6.295 -14.568 1.00 95.25 211 ARG A CA 1
ATOM 1643 C C . ARG A 1 211 ? 7.193 5.197 -14.194 1.00 95.25 211 ARG A C 1
ATOM 1645 O O . ARG A 1 211 ? 7.632 4.141 -13.751 1.00 95.25 211 ARG A O 1
ATOM 1652 N N . ARG A 1 212 ? 5.884 5.427 -14.357 1.00 95.06 212 ARG A N 1
ATOM 1653 C CA . ARG A 1 212 ? 4.839 4.396 -14.239 1.00 95.06 212 ARG A CA 1
ATOM 1654 C C . ARG A 1 212 ? 4.951 3.559 -12.961 1.00 95.06 212 ARG A C 1
ATOM 1656 O O . ARG A 1 212 ? 4.853 2.334 -13.000 1.00 95.06 212 ARG A O 1
ATOM 1663 N N . GLY A 1 213 ? 5.254 4.212 -11.836 1.00 95.56 213 GLY A N 1
ATOM 1664 C CA . GLY A 1 213 ? 5.308 3.526 -10.547 1.00 95.56 213 GLY A CA 1
ATOM 1665 C C . GLY A 1 213 ? 6.407 2.471 -10.399 1.00 95.56 213 GLY A C 1
ATOM 1666 O O . GLY A 1 213 ? 6.256 1.585 -9.564 1.00 95.56 213 GLY A O 1
ATOM 1667 N N . GLN A 1 214 ? 7.465 2.529 -11.210 1.00 96.38 214 GLN A N 1
ATOM 1668 C CA . GLN A 1 214 ? 8.509 1.508 -11.220 1.00 96.38 214 GLN A CA 1
ATOM 1669 C C . GLN A 1 214 ? 9.261 1.399 -9.884 1.00 96.38 214 GLN A C 1
ATOM 1671 O O . GLN A 1 214 ? 9.517 2.393 -9.192 1.00 96.38 214 GLN A O 1
ATOM 1676 N N . PHE A 1 215 ? 9.688 0.181 -9.580 1.00 97.56 215 PHE A N 1
ATOM 1677 C CA . PHE A 1 215 ? 10.615 -0.165 -8.518 1.00 97.56 215 PHE A CA 1
ATOM 1678 C C . PHE A 1 215 ? 11.840 -0.829 -9.157 1.00 97.56 215 PHE A C 1
ATOM 1680 O O . PHE A 1 215 ? 11.831 -2.014 -9.489 1.00 97.56 215 PHE A O 1
ATOM 1687 N N . THR A 1 216 ? 12.892 -0.036 -9.371 1.00 96.31 216 THR A N 1
ATOM 1688 C CA . THR A 1 216 ? 14.064 -0.462 -10.143 1.00 96.31 216 THR A CA 1
ATOM 1689 C C . THR A 1 216 ? 14.865 -1.552 -9.417 1.00 96.31 216 THR A C 1
ATOM 1691 O O . THR A 1 216 ? 15.039 -1.509 -8.195 1.00 96.31 216 THR A O 1
ATOM 1694 N N . PRO A 1 217 ? 15.448 -2.518 -10.143 1.00 95.69 217 PRO A N 1
ATOM 1695 C CA . PRO A 1 217 ? 16.175 -3.598 -9.504 1.00 95.69 217 PRO A CA 1
ATOM 1696 C C . PRO A 1 217 ? 17.411 -3.171 -8.704 1.00 95.69 217 PRO A C 1
ATOM 1698 O O . PRO A 1 217 ? 18.275 -2.438 -9.182 1.00 95.69 217 PRO A O 1
ATOM 1701 N N . GLY A 1 218 ? 17.507 -3.669 -7.469 1.00 96.06 218 GLY A N 1
ATOM 1702 C CA . GLY A 1 218 ? 18.536 -3.314 -6.491 1.00 96.06 218 GLY A CA 1
ATOM 1703 C C . GLY A 1 218 ? 18.304 -1.998 -5.739 1.00 96.06 218 GLY A C 1
ATOM 1704 O O . GLY A 1 218 ? 19.040 -1.730 -4.787 1.00 96.06 218 GLY A O 1
ATOM 1705 N N . THR A 1 219 ? 17.309 -1.180 -6.106 1.00 97.25 219 THR A N 1
ATOM 1706 C CA . THR A 1 219 ? 16.981 0.016 -5.317 1.00 97.25 219 THR A CA 1
ATOM 1707 C C . THR A 1 219 ? 16.280 -0.379 -4.025 1.00 97.25 219 THR A C 1
ATOM 1709 O O . THR A 1 219 ? 15.782 -1.498 -3.868 1.00 97.25 219 THR A O 1
ATOM 1712 N N . ALA A 1 220 ? 16.268 0.545 -3.066 1.00 97.88 220 ALA A N 1
ATOM 1713 C CA . ALA A 1 220 ? 15.525 0.371 -1.836 1.00 97.88 220 ALA A CA 1
ATOM 1714 C C . ALA A 1 220 ? 14.613 1.562 -1.590 1.00 97.88 220 ALA A C 1
ATOM 1716 O O . ALA A 1 220 ? 15.066 2.705 -1.603 1.00 97.88 220 ALA A O 1
ATOM 1717 N N . ASN A 1 221 ? 13.350 1.267 -1.312 1.00 98.38 221 ASN A N 1
ATOM 1718 C CA . ASN A 1 221 ? 12.315 2.251 -1.050 1.00 98.38 221 ASN A CA 1
ATOM 1719 C C . ASN A 1 221 ? 11.781 2.039 0.369 1.00 98.38 221 ASN A C 1
ATOM 1721 O O . ASN A 1 221 ? 11.591 0.904 0.815 1.00 98.38 221 ASN A O 1
ATOM 1725 N N . ILE A 1 222 ? 11.579 3.139 1.094 1.00 98.69 222 ILE A N 1
ATOM 1726 C CA . ILE A 1 222 ? 11.162 3.133 2.499 1.00 98.69 222 ILE A CA 1
ATOM 1727 C C . ILE A 1 222 ? 9.816 3.837 2.608 1.00 98.69 222 ILE A C 1
ATOM 1729 O O . ILE A 1 222 ? 9.642 4.921 2.053 1.00 98.69 222 ILE A O 1
ATOM 1733 N N . ARG A 1 223 ? 8.876 3.244 3.344 1.00 98.69 223 ARG A N 1
ATOM 1734 C CA . ARG A 1 223 ? 7.552 3.819 3.607 1.00 98.69 223 ARG A CA 1
ATOM 1735 C C . ARG A 1 223 ? 7.232 3.752 5.091 1.00 98.69 223 ARG A C 1
ATOM 1737 O O . ARG A 1 223 ? 7.509 2.747 5.742 1.00 98.69 223 ARG A O 1
ATOM 1744 N N . GLN A 1 224 ? 6.623 4.812 5.613 1.00 98.69 224 GLN A N 1
ATOM 1745 C CA . GLN A 1 224 ? 6.148 4.844 6.992 1.00 98.69 224 GLN A CA 1
ATOM 1746 C C . GLN A 1 224 ? 4.758 4.213 7.104 1.00 98.69 224 GLN A C 1
ATOM 1748 O O . GLN A 1 224 ? 3.816 4.620 6.418 1.00 98.69 224 GLN A O 1
ATOM 1753 N N . TYR A 1 225 ? 4.624 3.280 8.036 1.00 98.75 225 TYR A N 1
ATOM 1754 C CA . TYR A 1 225 ? 3.377 2.649 8.439 1.00 98.75 225 TYR A CA 1
ATOM 1755 C C . TYR A 1 225 ? 3.022 3.134 9.842 1.00 98.75 225 TYR A C 1
ATOM 1757 O O . TYR A 1 225 ? 3.851 3.091 10.750 1.00 98.75 225 TYR A O 1
ATOM 1765 N N . LYS A 1 226 ? 1.782 3.581 10.020 1.00 98.62 226 LYS A N 1
ATOM 1766 C CA . LYS A 1 226 ? 1.167 3.846 11.319 1.00 98.62 226 LYS A CA 1
ATOM 1767 C C . LYS A 1 226 ? 0.163 2.738 11.565 1.00 98.62 226 LYS A C 1
ATOM 1769 O O . LYS A 1 226 ? -0.877 2.696 10.914 1.00 98.62 226 LYS A O 1
ATOM 1774 N N . LEU A 1 227 ? 0.510 1.813 12.441 1.00 98.31 227 LEU A N 1
ATOM 1775 C CA . LEU A 1 227 ? -0.301 0.645 12.746 1.00 98.31 227 LEU A CA 1
ATOM 1776 C C . LEU A 1 227 ? -1.021 0.848 14.070 1.00 98.31 227 LEU A C 1
ATOM 1778 O O . LEU A 1 227 ? -0.463 1.444 14.990 1.00 98.31 227 LEU A O 1
ATOM 1782 N N . ARG A 1 228 ? -2.230 0.302 14.174 1.00 98.31 228 ARG A N 1
ATOM 1783 C CA . ARG A 1 228 ? -2.920 0.098 15.446 1.00 98.31 228 ARG A CA 1
ATOM 1784 C C . ARG A 1 228 ? -3.289 -1.369 15.580 1.00 98.31 228 ARG A C 1
ATOM 1786 O O . ARG A 1 228 ? -3.819 -1.950 14.638 1.00 98.31 228 ARG A O 1
ATOM 1793 N N . PHE A 1 229 ? -3.014 -1.936 16.745 1.00 98.06 229 PHE A N 1
ATOM 1794 C CA . PHE A 1 229 ? -3.365 -3.298 17.123 1.00 98.06 229 PHE A CA 1
ATOM 1795 C C . PHE A 1 229 ? -4.447 -3.295 18.211 1.00 98.06 229 PHE A C 1
ATOM 1797 O O . PHE A 1 229 ? -4.488 -2.366 19.021 1.00 98.06 229 PHE A O 1
ATOM 1804 N N . PRO A 1 230 ? -5.306 -4.327 18.264 1.00 97.44 230 PRO A N 1
ATOM 1805 C CA . PRO A 1 230 ? -6.353 -4.429 19.274 1.00 97.44 230 PRO A CA 1
ATOM 1806 C C . PRO A 1 230 ? -5.766 -4.562 20.684 1.00 97.44 230 PRO A C 1
ATOM 1808 O O . PRO A 1 230 ? -4.744 -5.220 20.893 1.00 97.44 230 PRO A O 1
ATOM 1811 N N . MET A 1 231 ? -6.447 -3.976 21.670 1.00 97.75 231 MET A N 1
ATOM 1812 C CA . MET A 1 231 ? -6.087 -4.084 23.087 1.00 97.75 231 MET A CA 1
ATOM 1813 C C . MET A 1 231 ? -6.823 -5.265 23.727 1.00 97.75 231 MET A C 1
ATOM 1815 O O . MET A 1 231 ? -8.032 -5.212 23.940 1.00 97.75 231 MET A O 1
ATOM 1819 N N . VAL A 1 232 ? -6.099 -6.323 24.092 1.00 96.44 232 VAL A N 1
ATOM 1820 C CA . VAL A 1 232 ? -6.645 -7.525 24.737 1.00 96.44 232 VAL A CA 1
ATOM 1821 C C . VAL A 1 232 ? -6.152 -7.586 26.179 1.00 96.44 232 VAL A C 1
ATOM 1823 O O . VAL A 1 232 ? -4.952 -7.580 26.437 1.00 96.44 232 VAL A O 1
ATOM 1826 N N . ALA A 1 233 ? -7.083 -7.612 27.139 1.00 95.50 233 ALA A N 1
ATOM 1827 C CA . ALA A 1 233 ? -6.776 -7.605 28.576 1.00 95.50 233 ALA A CA 1
ATOM 1828 C C . ALA A 1 233 ? -5.826 -6.461 29.007 1.00 95.50 233 ALA A C 1
ATOM 1830 O O . ALA A 1 233 ? -4.978 -6.631 29.881 1.00 95.50 233 ALA A O 1
ATOM 1831 N N . GLY A 1 234 ? -5.969 -5.285 28.384 1.00 94.88 234 GLY A N 1
ATOM 1832 C CA . GLY A 1 234 ? -5.158 -4.101 28.688 1.00 94.88 234 GLY A CA 1
ATOM 1833 C C . GLY A 1 234 ? -3.753 -4.107 28.078 1.00 94.88 234 GLY A C 1
ATOM 1834 O O . GLY A 1 234 ? -2.933 -3.285 28.470 1.00 94.88 234 GLY A O 1
ATOM 1835 N N . SER A 1 235 ? -3.453 -5.009 27.139 1.00 96.81 235 SER A N 1
ATOM 1836 C CA . SER A 1 235 ? -2.185 -5.040 26.398 1.00 96.81 235 SER A CA 1
ATOM 1837 C C . SER A 1 235 ? -2.425 -5.161 24.887 1.00 96.81 235 SER A C 1
ATOM 1839 O O . SER A 1 235 ? -3.374 -5.836 24.487 1.00 96.81 235 SER A O 1
ATOM 1841 N N . PRO A 1 236 ? -1.589 -4.551 24.028 1.00 97.06 236 PRO A N 1
ATOM 1842 C CA . PRO A 1 236 ? -1.726 -4.703 22.579 1.00 97.06 236 PRO A CA 1
ATOM 1843 C C . PRO A 1 236 ? -1.489 -6.151 22.136 1.00 97.06 236 PRO A C 1
ATOM 1845 O O . PRO A 1 236 ? -0.538 -6.792 22.586 1.00 97.06 236 PRO A O 1
ATOM 1848 N N . SER A 1 237 ? -2.317 -6.652 21.220 1.00 96.56 237 SER A N 1
ATOM 1849 C CA . SER A 1 237 ? -2.186 -7.991 20.638 1.00 96.56 237 SER A CA 1
ATOM 1850 C C . SER A 1 237 ? -1.655 -7.912 19.207 1.00 96.56 237 SER A C 1
ATOM 1852 O O . SER A 1 237 ? -2.349 -7.465 18.293 1.00 96.56 237 SER A O 1
ATOM 1854 N N . ILE A 1 238 ? -0.407 -8.347 19.004 1.00 96.00 238 ILE A N 1
ATOM 1855 C CA . ILE A 1 238 ? 0.248 -8.336 17.689 1.00 96.00 238 ILE A CA 1
ATOM 1856 C C . ILE A 1 238 ? -0.165 -9.584 16.912 1.00 96.00 238 ILE A C 1
ATOM 1858 O O . ILE A 1 238 ? 0.457 -10.640 17.015 1.00 96.00 238 ILE A O 1
ATOM 1862 N N . VAL A 1 239 ? -1.218 -9.447 16.115 1.00 96.62 239 VAL A N 1
ATOM 1863 C CA . VAL A 1 239 ? -1.663 -10.463 15.161 1.00 96.62 239 VAL A CA 1
ATOM 1864 C C . VAL A 1 239 ? -1.814 -9.795 13.804 1.00 96.62 239 VAL A C 1
ATOM 1866 O O . VAL A 1 239 ? -2.660 -8.923 13.626 1.00 96.62 239 VAL A O 1
ATOM 1869 N N . PHE A 1 240 ? -0.962 -10.178 12.857 1.00 96.81 240 PHE A N 1
ATOM 1870 C CA . PHE A 1 240 ? -0.987 -9.667 11.490 1.00 96.81 240 PHE A CA 1
ATOM 1871 C C . PHE A 1 240 ? -0.367 -10.674 10.526 1.00 96.81 240 PHE A C 1
ATOM 1873 O O . PHE A 1 240 ? 0.393 -11.560 10.929 1.00 96.81 240 PHE A O 1
ATOM 1880 N N . GLN A 1 241 ? -0.658 -10.487 9.248 1.00 97.94 241 GLN A N 1
ATOM 1881 C CA . GLN A 1 241 ? 0.135 -11.013 8.152 1.00 97.94 241 GLN A CA 1
ATOM 1882 C C . GLN A 1 241 ? 0.361 -9.887 7.131 1.00 97.94 241 GLN A C 1
ATOM 1884 O O . GLN A 1 241 ? -0.132 -8.771 7.306 1.00 97.94 241 GLN A O 1
ATOM 1889 N N . TYR A 1 242 ? 1.154 -10.122 6.096 1.00 97.94 242 TYR A N 1
ATOM 1890 C CA . TYR A 1 242 ? 1.408 -9.155 5.039 1.00 97.94 242 TYR A CA 1
ATOM 1891 C C . TYR A 1 242 ? 1.561 -9.841 3.687 1.00 97.9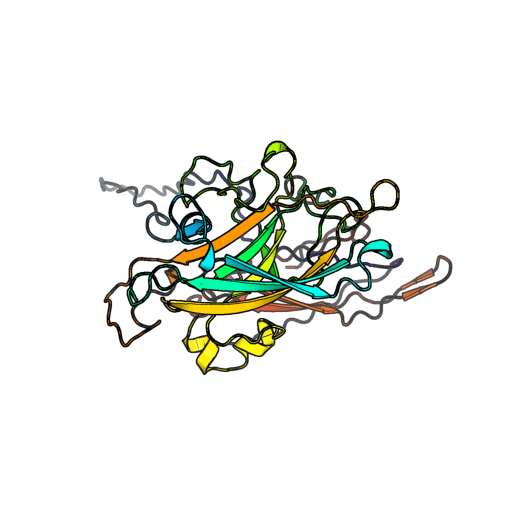4 242 TYR A C 1
ATOM 1893 O O . TYR A 1 242 ? 1.872 -11.027 3.615 1.00 97.94 242 TYR A O 1
ATOM 1901 N N . ALA A 1 243 ? 1.369 -9.050 2.637 1.00 97.69 243 ALA A N 1
ATOM 1902 C CA . ALA A 1 243 ? 1.702 -9.398 1.263 1.00 97.69 243 ALA A CA 1
ATOM 1903 C C . ALA A 1 243 ? 2.547 -8.275 0.655 1.00 97.69 243 ALA A C 1
ATOM 1905 O O . ALA A 1 243 ? 2.471 -7.117 1.086 1.00 97.69 243 ALA A O 1
ATOM 1906 N N . VAL A 1 244 ? 3.331 -8.598 -0.366 1.00 97.75 244 VAL A N 1
ATOM 1907 C CA . VAL A 1 244 ? 3.992 -7.600 -1.206 1.00 97.75 244 VAL A CA 1
ATOM 1908 C C . VAL A 1 244 ? 3.581 -7.890 -2.628 1.00 97.75 244 VAL A C 1
ATOM 1910 O O . VAL A 1 244 ? 3.996 -8.882 -3.209 1.00 97.75 244 VAL A O 1
ATOM 1913 N N . ILE A 1 245 ? 2.741 -7.025 -3.170 1.00 97.12 245 ILE A N 1
ATOM 1914 C CA . ILE A 1 245 ? 2.165 -7.197 -4.495 1.00 97.12 245 ILE A CA 1
ATOM 1915 C C . ILE A 1 245 ? 3.024 -6.428 -5.484 1.00 97.12 245 ILE A C 1
ATOM 1917 O O . ILE A 1 245 ? 3.364 -5.278 -5.214 1.00 97.12 245 ILE A O 1
ATOM 1921 N N . ALA A 1 246 ? 3.341 -7.034 -6.620 1.00 96.44 246 ALA A N 1
ATOM 1922 C CA . ALA A 1 246 ? 3.952 -6.358 -7.754 1.00 96.44 246 ALA A CA 1
ATOM 1923 C C . ALA A 1 246 ? 3.167 -6.659 -9.031 1.00 96.44 246 ALA A C 1
ATOM 1925 O O . ALA A 1 246 ? 2.587 -7.738 -9.169 1.00 96.44 246 ALA A O 1
ATOM 1926 N N . HIS A 1 247 ? 3.174 -5.697 -9.947 1.00 95.31 247 HIS A N 1
ATOM 1927 C CA . HIS A 1 247 ? 2.688 -5.859 -11.309 1.00 95.31 247 HIS A CA 1
ATOM 1928 C C . HIS A 1 247 ? 3.880 -6.005 -12.240 1.00 95.31 247 HIS A C 1
ATOM 1930 O O . HIS A 1 247 ? 4.903 -5.329 -12.067 1.00 95.31 247 HIS A O 1
ATOM 1936 N N . TRP A 1 248 ? 3.785 -6.951 -13.165 1.00 93.81 248 TRP A N 1
ATOM 1937 C CA . TRP A 1 248 ? 4.867 -7.254 -14.083 1.00 93.81 248 TRP A CA 1
ATOM 1938 C C . TRP A 1 248 ? 4.346 -7.964 -15.331 1.00 93.81 248 TRP A C 1
ATOM 1940 O O . TRP A 1 248 ? 3.455 -8.807 -15.252 1.00 93.81 248 TRP A O 1
ATOM 1950 N N . VAL A 1 249 ? 4.961 -7.648 -16.466 1.00 92.38 249 VAL A N 1
ATOM 1951 C CA . VAL A 1 249 ? 4.826 -8.332 -17.758 1.00 92.38 249 VAL A CA 1
ATOM 1952 C C . VAL A 1 249 ? 6.226 -8.445 -18.347 1.00 92.38 249 VAL A C 1
ATOM 1954 O O . VAL A 1 249 ? 7.098 -7.624 -18.045 1.00 92.38 249 VAL A O 1
ATOM 1957 N N . GLU A 1 250 ? 6.460 -9.450 -19.185 1.00 90.62 250 GLU A N 1
ATOM 1958 C CA . GLU A 1 250 ? 7.712 -9.546 -19.933 1.00 90.62 250 GLU A CA 1
ATOM 1959 C C . GLU A 1 250 ? 7.916 -8.296 -20.820 1.00 90.62 250 GLU A C 1
ATOM 1961 O O . GLU A 1 250 ? 6.999 -7.893 -21.530 1.00 90.62 250 GLU A O 1
ATOM 1966 N N . PRO A 1 251 ? 9.092 -7.643 -20.796 1.00 91.94 251 PRO A N 1
ATOM 1967 C CA . PRO A 1 251 ? 9.329 -6.456 -21.616 1.00 91.94 251 PRO A CA 1
ATOM 1968 C C . PRO A 1 251 ? 9.332 -6.786 -23.121 1.00 91.94 251 PRO A C 1
ATOM 1970 O O . PRO A 1 251 ? 10.063 -7.679 -23.549 1.00 91.94 251 PRO A O 1
ATOM 1973 N N . ASP A 1 252 ? 8.609 -6.008 -23.936 1.00 89.25 252 ASP A N 1
ATOM 1974 C CA . ASP A 1 252 ? 8.490 -6.207 -25.396 1.00 89.25 252 ASP A CA 1
ATOM 1975 C C . ASP A 1 252 ? 9.842 -6.133 -26.124 1.00 89.25 252 ASP A C 1
ATOM 1977 O O . ASP A 1 252 ? 10.118 -6.861 -27.080 1.00 89.25 252 ASP A O 1
ATOM 1981 N N . ASN A 1 253 ? 10.688 -5.195 -25.696 1.00 87.50 253 ASN A N 1
ATOM 1982 C CA . ASN A 1 253 ? 12.011 -4.955 -26.259 1.00 87.50 253 ASN A CA 1
ATOM 1983 C C . ASN A 1 253 ? 12.930 -4.432 -25.159 1.00 87.50 253 ASN A C 1
ATOM 1985 O O . ASN A 1 253 ? 13.101 -3.223 -25.003 1.00 87.50 253 ASN A O 1
ATOM 1989 N N . TYR A 1 254 ? 13.496 -5.345 -24.368 1.00 89.50 254 TYR A N 1
ATOM 1990 C CA . TYR A 1 254 ? 14.326 -4.970 -23.229 1.00 89.50 254 TYR A CA 1
ATOM 1991 C C . TYR A 1 254 ? 15.551 -4.143 -23.646 1.00 89.50 254 TYR A C 1
ATOM 1993 O O . TYR A 1 254 ? 16.517 -4.654 -24.218 1.00 89.50 254 TYR A O 1
ATOM 2001 N N . GLN A 1 255 ? 15.533 -2.861 -23.282 1.00 88.44 255 GLN A N 1
ATOM 2002 C CA . GLN A 1 255 ? 16.657 -1.945 -23.395 1.00 88.44 255 GLN A CA 1
ATOM 2003 C C . GLN A 1 255 ? 17.022 -1.444 -21.990 1.00 88.44 255 GLN A C 1
ATOM 2005 O O . GLN A 1 255 ? 16.262 -0.680 -21.400 1.00 88.44 255 GLN A O 1
ATOM 2010 N N . PRO A 1 256 ? 18.199 -1.804 -21.438 1.00 84.56 256 PRO A N 1
ATOM 2011 C CA . PRO A 1 256 ? 18.555 -1.486 -20.049 1.00 84.56 256 PRO A CA 1
ATOM 2012 C C . PRO A 1 256 ? 18.467 -0.001 -19.659 1.00 84.56 256 PRO A C 1
ATOM 2014 O O . PRO A 1 256 ? 18.298 0.316 -18.487 1.00 84.56 256 PRO A O 1
ATOM 2017 N N . ASN A 1 257 ? 18.601 0.904 -20.632 1.00 86.06 257 ASN A N 1
ATOM 2018 C CA . ASN A 1 257 ? 18.571 2.352 -20.415 1.00 86.06 257 ASN A CA 1
ATOM 2019 C C . ASN A 1 257 ? 17.193 2.985 -20.674 1.00 86.06 257 ASN A C 1
ATOM 2021 O O . ASN A 1 257 ? 17.056 4.193 -20.498 1.00 86.06 257 ASN A O 1
ATOM 2025 N N . ASP A 1 258 ? 16.199 2.200 -21.096 1.00 88.12 258 ASP A N 1
ATOM 2026 C CA . ASP A 1 258 ? 14.842 2.661 -21.390 1.00 88.12 258 ASP A CA 1
ATOM 2027 C C . ASP A 1 258 ? 13.838 1.982 -20.452 1.00 88.12 258 ASP A C 1
ATOM 2029 O O . ASP A 1 258 ? 13.074 1.092 -20.829 1.00 88.12 258 ASP A O 1
ATOM 2033 N N . LEU A 1 259 ? 13.887 2.379 -19.182 1.00 87.00 259 LEU A N 1
ATOM 2034 C CA . LEU A 1 259 ? 12.931 1.978 -18.155 1.00 87.00 259 LEU A CA 1
ATOM 2035 C C . LEU A 1 259 ? 12.091 3.201 -17.753 1.00 87.00 259 LEU A C 1
ATOM 2037 O O . LEU A 1 259 ? 12.671 4.238 -17.409 1.00 87.00 259 LEU A O 1
ATOM 2041 N N . PRO A 1 260 ? 10.749 3.118 -17.806 1.00 87.75 260 PRO A N 1
ATOM 2042 C CA . PRO A 1 260 ? 9.934 1.922 -18.044 1.00 87.75 260 PRO A CA 1
ATOM 2043 C C . PRO A 1 260 ? 9.575 1.679 -19.525 1.00 87.75 260 PRO A C 1
ATOM 2045 O O . PRO A 1 260 ? 8.712 0.851 -19.791 1.00 87.75 260 PRO A O 1
ATOM 2048 N N . GLY A 1 261 ? 10.171 2.393 -20.490 1.00 89.94 261 GLY A N 1
ATOM 2049 C CA . GLY A 1 261 ? 9.776 2.336 -21.910 1.00 89.94 261 GLY A CA 1
ATOM 2050 C C . GLY A 1 261 ? 9.880 0.952 -22.565 1.00 89.94 261 GLY A C 1
ATOM 2051 O O . GLY A 1 261 ? 9.139 0.661 -23.498 1.00 89.94 261 GLY A O 1
ATOM 2052 N N . SER A 1 262 ? 10.723 0.071 -22.018 1.00 91.62 262 SER A N 1
ATOM 2053 C CA . SER A 1 262 ? 10.841 -1.336 -22.425 1.00 91.62 262 SER A CA 1
ATOM 2054 C C . SER A 1 262 ? 9.623 -2.199 -22.065 1.00 91.62 262 SER A C 1
ATOM 2056 O O . SER A 1 262 ? 9.518 -3.316 -22.569 1.00 91.62 262 SER A O 1
ATOM 2058 N N . PHE A 1 263 ? 8.750 -1.732 -21.167 1.00 93.62 263 PHE A N 1
ATOM 2059 C CA . PHE A 1 263 ? 7.602 -2.484 -20.665 1.00 93.62 263 PHE A CA 1
ATOM 2060 C C . PHE A 1 263 ? 6.299 -2.006 -21.312 1.00 93.62 263 PHE A C 1
ATOM 2062 O O . PHE A 1 263 ? 6.052 -0.793 -21.357 1.00 93.62 263 PHE A O 1
ATOM 2069 N N . PRO A 1 264 ? 5.416 -2.923 -21.733 1.00 92.44 264 PRO A N 1
ATOM 2070 C CA . PRO A 1 264 ? 4.111 -2.548 -22.261 1.00 92.44 264 PRO A CA 1
ATOM 2071 C C . PRO A 1 264 ? 3.225 -1.930 -21.157 1.00 92.44 264 PRO A C 1
ATOM 2073 O O . PRO A 1 264 ? 3.531 -2.081 -19.965 1.00 92.44 264 PRO A O 1
ATOM 2076 N N . PRO A 1 265 ? 2.158 -1.178 -21.496 1.00 89.25 265 PRO A N 1
ATOM 2077 C CA . PRO A 1 265 ? 1.177 -0.646 -20.539 1.00 89.25 265 PRO A CA 1
ATOM 2078 C C . PRO A 1 265 ? 0.675 -1.664 -19.505 1.00 89.25 265 PRO A C 1
ATOM 2080 O O . PRO A 1 265 ? 0.545 -1.335 -18.328 1.00 89.25 265 PRO A O 1
ATOM 2083 N N . GLU A 1 266 ? 0.499 -2.909 -19.931 1.00 90.19 266 GLU A N 1
ATOM 2084 C CA . GLU A 1 266 ? 0.011 -4.060 -19.172 1.00 90.19 266 GLU A CA 1
ATOM 2085 C C . GLU A 1 266 ? 0.948 -4.479 -18.025 1.00 90.19 266 GLU A C 1
ATOM 2087 O O . GLU A 1 266 ? 0.534 -5.171 -17.102 1.00 90.19 266 GLU A O 1
ATOM 2092 N N . ALA A 1 267 ? 2.201 -4.007 -18.015 1.00 93.06 267 ALA A N 1
ATOM 2093 C CA . ALA A 1 267 ? 3.095 -4.203 -16.874 1.00 93.06 267 ALA A CA 1
ATOM 2094 C C . ALA A 1 267 ? 2.628 -3.458 -15.608 1.00 93.06 267 ALA A C 1
ATOM 2096 O O . ALA A 1 267 ? 3.117 -3.759 -14.523 1.00 93.06 267 ALA A O 1
ATOM 2097 N N . ASN A 1 268 ? 1.721 -2.482 -15.733 1.00 93.75 268 ASN A N 1
ATOM 2098 C CA . ASN A 1 268 ? 1.117 -1.777 -14.605 1.00 93.75 268 ASN A CA 1
ATOM 2099 C C . ASN A 1 268 ? -0.123 -2.490 -14.042 1.00 93.75 268 ASN A C 1
ATOM 2101 O O . ASN A 1 268 ? -0.677 -3.412 -14.628 1.00 93.75 268 ASN A O 1
ATOM 2105 N N . ALA A 1 269 ? -0.608 -2.001 -12.902 1.00 91.56 269 ALA A N 1
ATOM 2106 C CA . ALA A 1 269 ? -1.908 -2.369 -12.367 1.00 91.56 269 ALA A CA 1
ATOM 2107 C C . ALA A 1 269 ? -3.040 -2.082 -13.368 1.00 91.56 269 ALA A C 1
ATOM 2109 O O . ALA A 1 269 ? -3.206 -0.948 -13.817 1.00 91.56 269 ALA A O 1
ATOM 2110 N N . HIS A 1 270 ? -3.840 -3.114 -13.653 1.00 85.75 270 HIS A N 1
ATOM 2111 C CA . HIS A 1 270 ? -5.065 -3.013 -14.459 1.00 85.75 270 HIS A CA 1
ATOM 2112 C C . HIS A 1 270 ? -6.225 -2.344 -13.715 1.00 85.75 270 HIS A C 1
ATOM 2114 O O . HIS A 1 270 ? -7.197 -1.930 -14.334 1.00 85.75 270 HIS A O 1
ATOM 2120 N N . GLU A 1 271 ? -6.159 -2.303 -12.387 1.00 84.50 271 GLU A N 1
ATOM 2121 C CA . GLU A 1 271 ? -7.136 -1.620 -11.548 1.00 84.50 271 GLU A CA 1
ATOM 2122 C C . GLU A 1 271 ? -6.580 -0.272 -11.099 1.00 84.50 271 GLU A C 1
ATOM 2124 O O . GLU A 1 271 ? -5.361 -0.088 -11.004 1.00 84.50 271 GLU A O 1
ATOM 2129 N N . ALA A 1 272 ? -7.482 0.633 -10.713 1.00 89.88 272 ALA A N 1
ATOM 2130 C CA . ALA A 1 272 ? -7.110 1.884 -10.075 1.00 89.88 272 ALA A CA 1
ATOM 2131 C C . ALA A 1 272 ? -6.106 1.639 -8.933 1.00 89.88 272 ALA A C 1
ATOM 2133 O O . ALA A 1 272 ? -6.389 0.968 -7.935 1.00 89.88 272 ALA A O 1
ATOM 2134 N N . PHE A 1 273 ? -4.901 2.187 -9.074 1.00 90.50 273 PHE A N 1
ATOM 2135 C CA . PHE A 1 273 ? -3.812 1.963 -8.124 1.00 90.50 273 PHE A CA 1
ATOM 2136 C C . PHE A 1 273 ? -3.825 2.967 -6.971 1.00 90.50 273 PHE A C 1
ATOM 2138 O O . PHE A 1 273 ? -3.050 2.820 -6.021 1.00 90.50 273 PHE A O 1
ATOM 2145 N N . TYR A 1 274 ? -4.670 3.996 -7.054 1.00 92.44 274 TYR A N 1
ATOM 2146 C CA . TYR A 1 274 ? -4.893 4.969 -5.996 1.00 92.44 274 TYR A CA 1
ATOM 2147 C C . TYR A 1 274 ? -6.238 5.678 -6.185 1.00 92.44 274 TYR A C 1
ATOM 2149 O O . TYR A 1 274 ? -6.613 6.063 -7.292 1.00 92.44 274 TYR A O 1
ATOM 2157 N N . VAL A 1 275 ? -6.960 5.872 -5.083 1.00 90.75 275 VAL A N 1
ATOM 2158 C CA . VAL A 1 275 ? -8.209 6.636 -5.047 1.00 90.75 275 VAL A CA 1
ATOM 2159 C C . VAL A 1 275 ? -8.090 7.651 -3.927 1.00 90.75 275 VAL A C 1
ATOM 2161 O O . VAL A 1 275 ? -7.895 7.294 -2.765 1.00 90.75 275 VAL A O 1
ATOM 2164 N N . LYS A 1 276 ? -8.221 8.929 -4.267 1.00 89.81 276 LYS A N 1
ATOM 2165 C CA . LYS A 1 276 ? -8.295 10.007 -3.292 1.00 89.81 276 LYS A CA 1
ATOM 2166 C C . LYS A 1 276 ? -9.740 10.425 -3.098 1.00 89.81 276 LYS A C 1
ATOM 2168 O O . LYS A 1 276 ? -10.461 10.672 -4.058 1.00 89.81 276 LYS A O 1
ATOM 2173 N N . VAL A 1 277 ? -10.122 10.585 -1.839 1.00 89.19 277 VAL A N 1
ATOM 2174 C CA . VAL A 1 277 ? -11.440 11.075 -1.442 1.00 89.19 277 VAL A CA 1
ATOM 2175 C C . VAL A 1 277 ? -11.244 12.316 -0.589 1.00 89.19 277 VAL A C 1
ATOM 2177 O O . VAL A 1 277 ? -10.545 12.274 0.422 1.00 89.19 277 VAL A O 1
ATOM 2180 N N . ILE A 1 278 ? -11.831 13.435 -1.002 1.00 90.38 278 ILE A N 1
ATOM 2181 C CA . ILE A 1 278 ? -11.895 14.654 -0.197 1.00 90.38 278 ILE A CA 1
ATOM 2182 C C . ILE A 1 278 ? -13.341 14.850 0.230 1.00 90.38 278 ILE A C 1
ATOM 2184 O O . ILE A 1 278 ? -14.217 15.090 -0.603 1.00 90.38 278 ILE A O 1
ATOM 2188 N N . ASP A 1 279 ? -13.570 14.799 1.536 1.00 89.50 279 ASP A N 1
ATOM 2189 C CA . ASP A 1 279 ? -14.852 15.165 2.112 1.00 89.50 279 ASP A CA 1
ATOM 2190 C C . ASP A 1 279 ? -15.016 16.698 2.115 1.00 89.50 279 ASP A C 1
ATOM 2192 O O . ASP A 1 279 ? -14.243 17.430 2.736 1.00 89.50 279 ASP A O 1
ATOM 2196 N N . LYS A 1 280 ? -16.015 17.191 1.378 1.00 91.69 280 LYS A N 1
ATOM 2197 C CA . LYS A 1 280 ? -16.468 18.594 1.357 1.00 91.69 280 LYS A CA 1
ATOM 2198 C C . LYS A 1 280 ? -17.905 18.722 1.856 1.00 91.69 280 LYS A C 1
ATOM 2200 O O . LYS A 1 280 ? -18.611 19.672 1.500 1.00 91.69 280 LYS A O 1
ATOM 2205 N N . SER A 1 281 ? -18.353 17.738 2.621 1.00 87.44 281 SER A N 1
ATOM 2206 C CA . SER A 1 281 ? -19.695 17.681 3.166 1.00 87.44 281 SER A CA 1
ATOM 2207 C C . SER A 1 281 ? -19.907 18.766 4.210 1.00 87.44 281 SER A C 1
ATOM 2209 O O . SER A 1 281 ? -18.992 19.194 4.907 1.00 87.44 281 SER A O 1
ATOM 2211 N N . ILE A 1 282 ? -21.159 19.191 4.335 1.00 91.44 282 ILE A N 1
ATOM 2212 C CA . ILE A 1 282 ? -21.621 20.111 5.387 1.00 91.44 282 ILE A CA 1
ATOM 2213 C C . ILE A 1 282 ? -22.577 19.391 6.341 1.00 91.44 282 ILE A C 1
ATOM 2215 O O . ILE A 1 282 ? -23.529 19.981 6.853 1.00 91.44 282 ILE A O 1
ATOM 2219 N N . LEU A 1 283 ? -22.370 18.082 6.491 1.00 86.38 283 LEU A N 1
ATOM 2220 C CA . LEU A 1 283 ? -23.167 17.226 7.353 1.00 86.38 283 LEU A CA 1
ATOM 2221 C C . LEU A 1 283 ? -23.004 17.672 8.805 1.00 86.38 283 LEU A C 1
ATOM 2223 O O . LEU A 1 283 ? -21.898 17.966 9.257 1.00 86.38 283 LEU A O 1
ATOM 2227 N N . TRP A 1 284 ? -24.107 17.718 9.536 1.00 87.38 284 TRP A N 1
ATOM 2228 C CA . TRP A 1 284 ? -24.103 18.045 10.953 1.00 87.38 284 TRP A CA 1
ATOM 2229 C C . TRP A 1 284 ? -25.141 17.210 11.685 1.00 87.38 284 TRP A C 1
ATOM 2231 O O . TRP A 1 284 ? -26.181 16.862 11.127 1.00 87.38 284 TRP A O 1
ATOM 2241 N N . TYR A 1 285 ? -24.853 16.938 12.954 1.00 82.88 285 TYR A N 1
ATOM 2242 C CA . TYR A 1 285 ? -25.764 16.283 13.873 1.00 82.88 285 TYR A CA 1
ATOM 2243 C C . TYR A 1 285 ? -25.683 16.944 15.248 1.00 82.88 285 TYR A C 1
ATOM 2245 O O . TYR A 1 285 ? -24.594 17.229 15.746 1.00 82.88 285 TYR A O 1
ATOM 2253 N N . ASN A 1 286 ? -26.837 17.215 15.851 1.00 88.88 286 ASN A N 1
ATOM 2254 C CA . ASN A 1 286 ? -26.959 17.798 17.177 1.00 88.88 286 ASN A CA 1
ATOM 2255 C C . ASN A 1 286 ? -28.295 17.390 17.823 1.00 88.88 286 ASN A C 1
ATOM 2257 O O . ASN A 1 286 ? -29.360 17.810 17.367 1.00 88.88 286 ASN A O 1
ATOM 2261 N N . ASN A 1 287 ? -28.230 16.622 18.916 1.00 87.88 287 ASN A N 1
ATOM 2262 C CA . ASN A 1 287 ? -29.373 16.255 19.766 1.00 87.88 287 ASN A CA 1
ATOM 2263 C C . ASN A 1 287 ? -30.592 15.710 18.993 1.00 87.88 287 ASN A C 1
ATOM 2265 O O . ASN A 1 287 ? -31.683 16.274 19.075 1.00 87.88 287 ASN A O 1
ATOM 2269 N N . GLY A 1 288 ? -30.422 14.640 18.216 1.00 84.75 288 GLY A N 1
ATOM 2270 C CA . GLY A 1 288 ? -31.510 14.019 17.447 1.00 84.75 288 GLY A CA 1
ATOM 2271 C C . GLY A 1 288 ? -31.886 14.751 16.159 1.00 84.75 288 GLY A C 1
ATOM 2272 O O . GLY A 1 288 ? -32.663 14.223 15.371 1.00 84.75 288 GLY A O 1
ATOM 2273 N N . ASN A 1 289 ? -31.333 15.942 15.914 1.00 83.38 289 ASN A N 1
ATOM 2274 C CA . ASN A 1 289 ? -31.499 16.657 14.655 1.00 83.38 289 ASN A CA 1
ATOM 2275 C C . ASN A 1 289 ? -30.220 16.550 13.837 1.00 83.38 289 ASN A C 1
ATOM 2277 O O . ASN A 1 289 ? -29.130 16.811 14.339 1.00 83.38 289 ASN A O 1
ATOM 2281 N N . GLY A 1 290 ? -30.363 16.216 12.564 1.00 86.00 290 GLY A N 1
ATOM 2282 C CA . GLY A 1 290 ? -29.257 16.170 11.626 1.00 86.00 290 GLY A CA 1
ATOM 2283 C C . GLY A 1 290 ? -29.642 16.774 10.290 1.00 86.00 290 GLY A C 1
ATOM 2284 O O . GLY A 1 290 ? -30.822 16.917 9.963 1.00 86.00 290 GLY A O 1
ATOM 2285 N N . GLY A 1 291 ? -28.643 17.137 9.502 1.00 86.81 291 GLY A N 1
ATOM 2286 C CA . GLY A 1 291 ? -28.863 17.730 8.193 1.00 86.81 291 GLY A CA 1
ATOM 2287 C C . GLY A 1 291 ? -27.567 17.973 7.440 1.00 86.81 291 GLY A C 1
ATOM 2288 O O . GLY A 1 291 ? -26.503 17.492 7.819 1.00 86.81 291 GLY A O 1
ATOM 2289 N N . GLY A 1 292 ? -27.671 18.737 6.356 1.00 88.81 292 GLY A N 1
ATOM 2290 C CA . GLY A 1 292 ? -26.558 19.004 5.449 1.00 88.81 292 GLY A CA 1
ATOM 2291 C C . GLY A 1 292 ? -26.565 18.095 4.223 1.00 88.81 292 GLY A C 1
ATOM 2292 O O . GLY A 1 292 ? -27.507 17.337 4.003 1.00 88.81 292 GLY A O 1
ATOM 2293 N N . ASN A 1 293 ? -25.511 18.216 3.418 1.00 86.38 293 ASN A N 1
ATOM 2294 C CA . ASN A 1 293 ? -25.313 17.450 2.193 1.00 86.38 293 ASN A CA 1
ATOM 2295 C C . ASN A 1 293 ? -23.991 16.699 2.281 1.00 86.38 293 ASN A C 1
ATOM 2297 O O . ASN A 1 293 ? -22.971 17.297 2.650 1.00 86.38 293 ASN A O 1
ATOM 2301 N N . LEU A 1 294 ? -24.020 15.430 1.881 1.00 84.25 294 LEU A N 1
ATOM 2302 C CA . LEU A 1 294 ? -22.810 14.675 1.604 1.00 84.25 294 LEU A CA 1
ATOM 2303 C C . LEU A 1 294 ? -22.248 15.157 0.263 1.00 84.25 294 LEU A C 1
ATOM 2305 O O . LEU A 1 294 ? -22.946 15.164 -0.757 1.00 84.25 294 LEU A O 1
ATOM 2309 N N . LYS A 1 295 ? -20.986 15.577 0.268 1.00 89.31 295 LYS A N 1
ATOM 2310 C CA . LYS A 1 295 ? -20.247 15.956 -0.928 1.00 89.31 295 LYS A CA 1
ATOM 2311 C C . LYS A 1 295 ? -18.843 15.385 -0.857 1.00 89.31 295 LYS A C 1
ATOM 2313 O O . LYS A 1 295 ? -18.029 15.826 -0.052 1.00 89.31 295 LYS A O 1
ATOM 2318 N N . LEU A 1 296 ? -18.568 14.454 -1.757 1.00 88.69 296 LEU A N 1
ATOM 2319 C CA . LEU A 1 296 ? -17.265 13.830 -1.913 1.00 88.69 296 LEU A CA 1
ATOM 2320 C C . LEU A 1 296 ? -16.680 14.267 -3.254 1.00 88.69 296 LEU A C 1
ATOM 2322 O O . LEU A 1 296 ? -17.336 14.134 -4.288 1.00 88.69 296 LEU A O 1
ATOM 2326 N N . ASP A 1 297 ? -15.456 14.783 -3.230 1.00 90.88 297 ASP A N 1
ATOM 2327 C CA . ASP A 1 297 ? -14.648 14.945 -4.435 1.00 90.88 297 ASP A CA 1
ATOM 2328 C C . ASP A 1 297 ? -13.723 13.721 -4.516 1.00 90.88 297 ASP A C 1
ATOM 2330 O O . ASP A 1 297 ? -12.848 13.541 -3.664 1.00 90.88 297 ASP A O 1
ATOM 2334 N N . ILE A 1 298 ? -13.954 12.865 -5.514 1.00 88.94 298 ILE A N 1
ATOM 2335 C CA . ILE A 1 298 ? -13.227 11.605 -5.711 1.00 88.94 298 ILE A CA 1
ATOM 2336 C C . ILE A 1 298 ? -12.305 11.757 -6.924 1.00 88.94 298 ILE A C 1
ATOM 2338 O O . ILE A 1 298 ? -12.746 12.179 -7.992 1.00 88.94 298 ILE A O 1
ATOM 2342 N N . GLU A 1 299 ? -11.030 11.424 -6.751 1.00 90.38 299 GLU A N 1
ATOM 2343 C CA . GLU A 1 299 ? -10.006 11.415 -7.798 1.00 90.38 299 GLU A CA 1
ATOM 2344 C C . GLU A 1 299 ? -9.441 9.994 -7.914 1.00 90.38 299 GLU A C 1
ATOM 2346 O O . GLU A 1 299 ? -8.953 9.433 -6.932 1.00 90.38 299 GLU A O 1
ATOM 2351 N N . VAL A 1 300 ? -9.539 9.403 -9.105 1.00 90.44 300 VAL A N 1
ATOM 2352 C CA . VAL A 1 300 ? -9.154 8.011 -9.383 1.00 90.44 300 VAL A CA 1
ATOM 2353 C C . VAL A 1 300 ? -7.928 8.003 -10.283 1.00 90.44 300 VAL A C 1
ATOM 2355 O O . VAL A 1 300 ? -7.899 8.694 -11.302 1.00 90.44 300 VAL A O 1
ATOM 2358 N N . PHE A 1 301 ? -6.916 7.232 -9.897 1.00 92.19 301 PHE A N 1
ATOM 2359 C CA . PHE A 1 301 ? -5.672 7.084 -10.637 1.00 92.19 301 PHE A CA 1
ATOM 2360 C C . PHE A 1 301 ? -5.625 5.692 -11.256 1.00 92.19 301 PHE A C 1
ATOM 2362 O O . PHE A 1 301 ? -5.607 4.690 -10.539 1.00 92.19 301 PHE A O 1
ATOM 2369 N N . ASP A 1 302 ? -5.601 5.657 -12.583 1.00 91.81 302 ASP A N 1
ATOM 2370 C CA . ASP A 1 302 ? -5.654 4.439 -13.380 1.00 91.81 302 ASP A CA 1
ATOM 2371 C C . ASP A 1 302 ? -4.766 4.607 -14.620 1.00 91.81 302 ASP A C 1
ATOM 2373 O O . ASP A 1 302 ? -4.852 5.619 -15.326 1.00 91.81 302 ASP A O 1
ATOM 2377 N N . TRP A 1 303 ? -3.895 3.629 -14.863 1.00 91.88 303 TRP A N 1
ATOM 2378 C CA . TRP A 1 303 ? -3.015 3.603 -16.028 1.00 91.88 303 TRP A CA 1
ATOM 2379 C C . TRP A 1 303 ? -3.777 3.284 -17.321 1.00 91.88 303 TRP A C 1
ATOM 2381 O O . TRP A 1 303 ? -3.476 3.870 -18.365 1.00 91.88 303 TRP A O 1
ATOM 2391 N N . GLY A 1 304 ? -4.805 2.430 -17.252 1.00 87.38 304 GLY A N 1
ATOM 2392 C CA . GLY A 1 304 ? -5.660 2.048 -18.379 1.00 87.38 304 GLY A CA 1
ATOM 2393 C C . GLY A 1 304 ? -6.419 3.233 -18.974 1.00 87.38 304 GLY A C 1
ATOM 2394 O O . GLY A 1 304 ? -6.602 3.316 -20.190 1.00 87.38 304 GLY A O 1
ATOM 2395 N N . GLY A 1 305 ? -6.723 4.245 -18.155 1.00 86.50 305 GLY A N 1
ATOM 2396 C CA . GLY A 1 305 ? -7.356 5.484 -18.606 1.00 86.50 305 GLY A CA 1
ATOM 2397 C C . GLY A 1 305 ? -6.563 6.250 -19.677 1.00 86.50 305 GLY A C 1
ATOM 2398 O O . GLY A 1 305 ? -7.151 7.032 -20.418 1.00 86.50 305 GLY A O 1
ATOM 2399 N N . ALA A 1 306 ? -5.248 6.034 -19.810 1.00 86.88 306 ALA A N 1
ATOM 2400 C CA . ALA A 1 306 ? -4.458 6.621 -20.900 1.00 86.88 306 ALA A CA 1
ATOM 2401 C C . ALA A 1 306 ? -4.713 5.950 -22.265 1.00 86.88 306 ALA A C 1
ATOM 2403 O O . ALA A 1 306 ? -4.471 6.563 -23.307 1.00 86.88 306 ALA A O 1
ATOM 2404 N N . HIS A 1 307 ? -5.205 4.710 -22.256 1.00 85.94 307 HIS A N 1
ATOM 2405 C CA . HIS A 1 307 ? -5.474 3.886 -23.435 1.00 85.94 307 HIS A CA 1
ATOM 2406 C C . HIS A 1 307 ? -6.973 3.767 -23.749 1.00 85.94 307 HIS A C 1
ATOM 2408 O O . HIS A 1 307 ? -7.341 3.340 -24.845 1.00 85.94 307 HIS A O 1
ATOM 2414 N N . ASN A 1 308 ? -7.841 4.197 -22.832 1.00 85.12 308 ASN A N 1
ATOM 2415 C CA . ASN A 1 308 ? -9.280 4.265 -23.043 1.00 85.12 308 ASN A CA 1
ATOM 2416 C C . ASN A 1 308 ? -9.688 5.591 -23.721 1.00 85.12 308 ASN A C 1
ATOM 2418 O O . ASN A 1 308 ? -9.382 6.664 -23.196 1.00 85.12 308 ASN A O 1
ATOM 2422 N N . PRO A 1 309 ? -10.435 5.573 -24.845 1.00 90.12 309 PRO A N 1
ATOM 2423 C CA . PRO A 1 309 ? -10.959 6.790 -25.476 1.00 90.12 309 PRO A CA 1
ATOM 2424 C C . PRO A 1 309 ? -11.849 7.653 -24.568 1.00 90.12 309 PRO A C 1
ATOM 2426 O O . PRO A 1 309 ? -11.977 8.852 -24.805 1.00 90.12 309 PRO A O 1
ATOM 2429 N N . LEU A 1 310 ? -12.478 7.047 -23.556 1.00 89.69 310 LEU A N 1
ATOM 2430 C CA . LEU A 1 310 ? -13.292 7.721 -22.540 1.00 89.69 310 LEU A CA 1
ATOM 2431 C C . LEU A 1 310 ? -12.478 8.134 -21.304 1.00 89.69 310 LEU A C 1
ATOM 2433 O O . LEU A 1 310 ? -13.051 8.640 -20.344 1.00 89.69 310 LEU A O 1
ATOM 2437 N N . GLY A 1 311 ? -11.160 7.924 -21.313 1.00 90.00 311 GLY A N 1
ATOM 2438 C CA . GLY A 1 311 ? -10.293 8.175 -20.171 1.00 90.00 311 GLY A CA 1
ATOM 2439 C C . GLY A 1 311 ? -10.572 7.240 -18.992 1.00 90.00 311 GLY A C 1
ATOM 2440 O O . GLY A 1 311 ? -11.203 6.195 -19.134 1.00 90.00 311 GLY A O 1
ATOM 2441 N N . VAL A 1 312 ? -10.152 7.668 -17.800 1.00 87.62 312 VAL A N 1
ATOM 2442 C CA . VAL A 1 312 ? -10.481 7.010 -16.522 1.00 87.62 312 VAL A CA 1
ATOM 2443 C C . VAL A 1 312 ? -11.995 6.792 -16.325 1.00 87.62 312 VAL A C 1
ATOM 2445 O O . VAL A 1 312 ? -12.354 5.714 -15.860 1.00 87.62 312 VAL A O 1
ATOM 2448 N N . PRO A 1 313 ? -12.911 7.717 -16.703 1.00 87.94 313 PRO A N 1
ATOM 2449 C CA . PRO A 1 313 ? -14.350 7.447 -16.614 1.00 87.94 313 PRO A CA 1
ATOM 2450 C C . PRO A 1 313 ? -14.798 6.167 -17.333 1.00 87.94 313 PRO A C 1
ATOM 2452 O O . PRO A 1 313 ? -15.743 5.525 -16.890 1.00 87.94 313 PRO A O 1
ATOM 2455 N N . GLY A 1 314 ? -14.131 5.789 -18.429 1.00 86.69 314 GLY A N 1
ATOM 2456 C CA . GLY A 1 314 ? -14.439 4.566 -19.173 1.00 86.69 314 GLY A CA 1
ATOM 2457 C C . GLY A 1 314 ? -14.020 3.269 -18.482 1.00 86.69 314 GLY A C 1
ATOM 2458 O O . GLY A 1 314 ? -14.505 2.213 -18.879 1.00 86.69 314 GLY A O 1
ATOM 2459 N N . GLU A 1 315 ? -13.139 3.350 -17.482 1.00 84.69 315 GLU A N 1
ATOM 2460 C CA . GLU A 1 315 ? -12.649 2.211 -16.690 1.00 84.69 315 GLU A CA 1
ATOM 2461 C C . GLU A 1 315 ? -13.460 2.007 -15.397 1.00 84.69 315 GLU A C 1
ATOM 2463 O O . GLU A 1 315 ? -13.409 0.950 -14.767 1.00 84.69 315 GLU A O 1
ATOM 2468 N N . ILE A 1 316 ? -14.252 3.004 -14.988 1.00 84.25 316 ILE A N 1
ATOM 2469 C CA . ILE A 1 316 ? -15.035 2.951 -13.752 1.00 84.25 316 ILE A CA 1
ATOM 2470 C C . ILE A 1 316 ? -16.403 2.326 -14.039 1.00 84.25 316 ILE A C 1
ATOM 2472 O O . ILE A 1 316 ? -17.269 2.946 -14.650 1.00 84.25 316 ILE A O 1
ATOM 2476 N N . GLY A 1 317 ? -16.616 1.103 -13.546 1.00 84.06 317 GLY A N 1
ATOM 2477 C CA . GLY A 1 317 ? -17.921 0.436 -13.621 1.00 84.06 317 GLY A CA 1
ATOM 2478 C C . GLY A 1 317 ? -18.946 1.008 -12.637 1.00 84.06 317 GLY A C 1
ATOM 2479 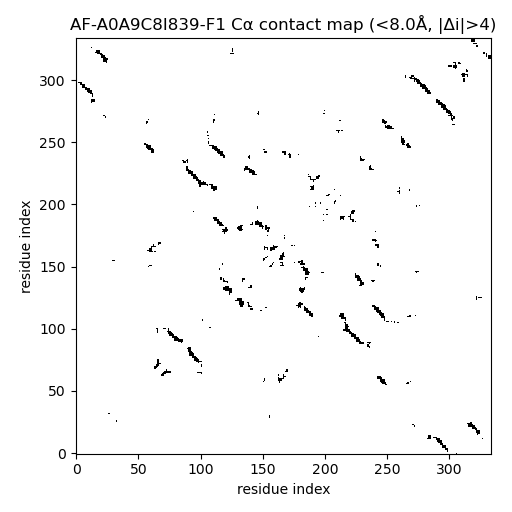O O . GLY A 1 317 ? -20.094 1.243 -13.001 1.00 84.06 317 GLY A O 1
ATOM 2480 N N . ALA A 1 318 ? -18.534 1.234 -11.387 1.00 83.19 318 ALA A N 1
ATOM 2481 C CA . ALA A 1 318 ? -19.368 1.834 -10.349 1.00 83.19 318 ALA A CA 1
ATOM 2482 C C . ALA A 1 318 ? -18.517 2.436 -9.220 1.00 83.19 318 ALA A C 1
ATOM 2484 O O . ALA A 1 318 ? -17.397 1.992 -8.958 1.00 83.19 318 ALA A O 1
ATOM 2485 N N . ILE A 1 319 ? -19.093 3.407 -8.505 1.00 82.31 319 ILE A N 1
ATOM 2486 C CA . ILE A 1 319 ? -18.591 3.894 -7.216 1.00 82.31 319 ILE A CA 1
ATOM 2487 C C . ILE A 1 319 ? -19.645 3.566 -6.162 1.00 82.31 319 ILE A C 1
ATOM 2489 O O . ILE A 1 319 ? -20.772 4.063 -6.222 1.00 82.31 319 ILE A O 1
ATOM 2493 N N . VAL A 1 320 ? -19.272 2.738 -5.187 1.00 80.00 320 VAL A N 1
ATOM 2494 C CA . VAL A 1 320 ? -20.142 2.373 -4.064 1.00 80.00 320 VAL A CA 1
ATOM 2495 C C . VAL A 1 320 ? -19.651 3.081 -2.807 1.00 80.00 320 VAL A C 1
ATOM 2497 O O . VAL A 1 320 ? -18.473 3.002 -2.453 1.00 80.00 320 VAL A O 1
ATOM 2500 N N . VAL A 1 321 ? -20.561 3.793 -2.142 1.00 78.44 321 VAL A N 1
ATOM 2501 C CA . VAL A 1 321 ? -20.305 4.470 -0.867 1.00 78.44 321 VAL A CA 1
ATOM 2502 C C . VAL A 1 321 ? -21.123 3.779 0.213 1.00 78.44 321 VAL A C 1
ATOM 2504 O O . VAL A 1 321 ? -22.352 3.762 0.151 1.00 78.44 321 VAL A O 1
ATOM 2507 N N . GLU A 1 322 ? -20.436 3.232 1.213 1.00 74.88 322 GLU A N 1
ATOM 2508 C CA . GLU A 1 322 ? -21.062 2.551 2.346 1.00 74.88 322 GLU A CA 1
ATOM 2509 C C . GLU A 1 322 ? -20.865 3.346 3.644 1.00 74.88 322 GLU A C 1
ATOM 2511 O O . GLU A 1 322 ? -19.851 4.021 3.841 1.00 74.88 322 GLU A O 1
ATOM 2516 N N . SER A 1 323 ? -21.834 3.252 4.556 1.00 71.56 323 SER A N 1
ATOM 2517 C CA . SER A 1 323 ? -21.709 3.739 5.933 1.00 71.56 323 SER A CA 1
ATOM 2518 C C . SER A 1 323 ? -21.812 2.575 6.912 1.00 71.56 323 SER A C 1
ATOM 2520 O O . SER A 1 323 ? -22.414 1.557 6.596 1.00 71.56 323 SER A O 1
ATOM 2522 N N . LEU A 1 324 ? -21.245 2.718 8.114 1.00 62.31 324 LEU A N 1
ATOM 2523 C CA . LEU A 1 324 ? -21.088 1.615 9.074 1.00 62.31 324 LEU A CA 1
ATOM 2524 C C . LEU A 1 324 ? -22.394 0.900 9.471 1.00 62.31 324 LEU A C 1
ATOM 2526 O O . LEU A 1 324 ? -22.303 -0.243 9.916 1.00 62.31 324 LEU A O 1
ATOM 2530 N N . GLU A 1 325 ? -23.552 1.544 9.311 1.00 66.81 325 GLU A N 1
ATOM 2531 C CA . GLU A 1 325 ? -24.875 1.017 9.683 1.00 66.81 325 GLU A CA 1
ATOM 2532 C C . GLU A 1 325 ? -25.861 0.962 8.502 1.00 66.81 325 GLU A C 1
ATOM 2534 O O . GLU A 1 325 ? -27.059 0.783 8.700 1.00 66.81 325 GLU A O 1
ATOM 2539 N N . GLY A 1 326 ? -25.399 1.176 7.263 1.00 57.12 326 GLY A N 1
ATOM 2540 C CA . GLY A 1 326 ? -26.296 1.228 6.100 1.00 57.12 326 GLY A CA 1
ATOM 2541 C C . GLY A 1 326 ? -27.240 2.436 6.126 1.00 57.12 326 GLY A C 1
ATOM 2542 O O . GLY A 1 326 ? -28.221 2.483 5.389 1.00 57.12 326 GLY A O 1
ATOM 2543 N N . LEU A 1 327 ? -26.929 3.431 6.967 1.00 56.12 327 LEU A N 1
ATOM 2544 C CA . LEU A 1 327 ? -27.666 4.687 7.129 1.00 56.12 327 LEU A CA 1
ATOM 2545 C C . LEU A 1 327 ? -27.793 5.466 5.814 1.00 56.12 327 LEU A C 1
ATOM 2547 O O . LEU A 1 327 ? -28.724 6.249 5.659 1.00 56.12 327 LEU A O 1
ATOM 2551 N N . ILE A 1 328 ? -26.865 5.268 4.872 1.00 56.28 328 ILE A N 1
ATOM 2552 C CA . ILE A 1 328 ? -27.055 5.692 3.487 1.00 56.28 328 ILE A CA 1
ATOM 2553 C C . ILE A 1 328 ? -27.743 4.512 2.792 1.00 56.28 328 ILE A C 1
ATOM 2555 O O . ILE A 1 328 ? -27.037 3.548 2.485 1.00 56.28 328 ILE A O 1
ATOM 2559 N N . PRO A 1 329 ? -29.075 4.536 2.561 1.00 50.66 329 PRO A N 1
ATOM 2560 C CA . PRO A 1 329 ? -29.714 3.548 1.704 1.00 50.66 329 PRO A CA 1
ATOM 2561 C C . PRO A 1 329 ? -29.050 3.667 0.336 1.00 50.66 329 PRO A C 1
ATOM 2563 O O . PRO A 1 329 ? -29.191 4.674 -0.357 1.00 50.66 329 PRO A O 1
ATOM 2566 N N . GLY A 1 330 ? -28.218 2.688 0.020 1.00 40.97 330 GLY A N 1
ATOM 2567 C CA . GLY A 1 330 ? -27.251 2.743 -1.058 1.00 40.97 330 GLY A CA 1
ATOM 2568 C C . GLY A 1 330 ? -27.978 2.928 -2.365 1.00 40.97 330 GLY A C 1
ATOM 2569 O O . GLY A 1 330 ? -28.793 2.100 -2.767 1.00 40.97 330 GLY A O 1
ATOM 2570 N N . GLY A 1 331 ? -27.694 4.047 -3.011 1.00 42.41 331 GLY A N 1
ATOM 2571 C CA . GLY A 1 331 ? -27.959 4.226 -4.422 1.00 42.41 331 GLY A CA 1
ATOM 2572 C C . GLY A 1 331 ? -26.664 3.991 -5.179 1.00 42.41 331 GLY A C 1
ATOM 2573 O O . GLY A 1 331 ? -25.595 4.394 -4.722 1.00 42.41 331 GLY A O 1
ATOM 2574 N N . TYR A 1 332 ? -26.762 3.373 -6.351 1.00 39.81 332 TYR A N 1
ATOM 2575 C CA . TYR A 1 332 ? -25.702 3.474 -7.343 1.00 39.81 332 TYR A CA 1
ATOM 2576 C C . TYR A 1 332 ? -25.547 4.955 -7.708 1.00 39.81 332 TYR A C 1
ATOM 2578 O O . TYR A 1 332 ? -26.515 5.593 -8.131 1.00 39.81 332 TYR A O 1
ATOM 2586 N N . ALA A 1 333 ? -24.355 5.511 -7.513 1.00 39.53 333 ALA A N 1
ATOM 2587 C CA . ALA A 1 333 ? -23.992 6.759 -8.163 1.00 39.53 333 ALA A CA 1
ATOM 2588 C C . ALA A 1 333 ? -23.627 6.402 -9.609 1.00 39.53 333 ALA A C 1
ATOM 2590 O O . ALA A 1 333 ? -22.615 5.738 -9.831 1.00 39.53 333 ALA A O 1
ATOM 2591 N N . LEU A 1 334 ? -24.510 6.750 -10.552 1.00 32.41 334 LEU A N 1
ATOM 2592 C CA . LEU A 1 334 ? -24.218 6.702 -11.988 1.00 32.41 334 LEU A CA 1
ATOM 2593 C C . LEU A 1 334 ? -23.276 7.839 -12.381 1.00 32.41 334 LEU A C 1
ATOM 2595 O O . LEU A 1 334 ? -23.498 8.973 -11.886 1.00 32.41 334 LEU A O 1
#

Nearest PDB structures (foldseek):
  7qn9-assembly1_B  TM=1.233E-01  e=2.354E-01  Homo sapiens
  4ire-assembly1_C  TM=1.415E-01  e=1.353E+00  Gloeobacter violaceus PCC 7421
  5hcj-assembly1_A  TM=1.607E-01  e=3.245E+00  Gloeobacter violaceus
  5ur6-assembly1_A-2  TM=1.783E-01  e=9.166E+00  Arabidopsis thaliana
  5v6o-assembly1_D  TM=1.354E-01  e=5.307E+00  Gloeobacter violaceus PCC 7421

Secondary structure (DSSP, 8-state):
--------B----S------EEEE-S---TT-----------S---------TTSS-EEEE-HHHHSTTTS-GGGEEEEEEE-TTHHHH-EEEEEEEEE-SSTT-GGG-EEEEEEEEE----EE-SS-TT-EE--SSSS-EETT-SEEE-TT-TTTS---SSTTS----TTS-S-GGG---SSEEEEEE-TT--TT--HHHHHTSHHHHHTTTEE-TT-EEEEEEEEE--EETTEE----EEEEEEEE---TT--TTSTTTTS-GGGS-SS-SEEEEEE----EEETTEEE--B-EEEEEE-SGGGTSTT-GGGT--EEEE--TTS-S-PPPB-

Mean predicted aligned error: 10.01 Å

Solvent-accessible surface area (backbone atoms only — not comparable to full-atom values): 19139 Å² total; per-residue (Å²): 145,81,74,84,53,85,56,82,44,84,67,66,41,70,89,81,68,82,78,62,76,58,75,52,61,84,68,94,48,99,83,66,80,78,73,86,81,83,81,79,86,72,90,71,100,67,88,81,78,86,69,67,91,66,75,65,52,38,75,25,37,49,41,51,49,26,23,74,89,77,22,51,55,86,20,51,41,80,44,83,75,43,56,90,43,25,78,80,61,20,28,37,31,29,38,42,34,44,33,39,76,46,63,82,39,61,80,67,42,33,10,55,25,30,48,30,50,39,22,33,33,75,36,66,39,88,93,42,73,81,39,19,22,52,73,62,55,84,20,29,31,57,78,64,44,57,40,72,41,57,77,59,20,54,68,89,20,53,66,76,85,46,46,80,20,18,49,85,39,84,90,28,56,86,67,60,85,61,36,53,20,33,43,27,34,21,43,77,45,28,69,88,50,51,50,83,58,50,69,68,68,49,54,70,36,68,70,45,50,69,34,56,39,32,35,52,36,51,43,72,40,44,38,58,45,38,36,34,25,18,68,54,96,77,36,55,46,94,58,44,36,40,38,30,37,30,15,33,36,79,43,82,57,81,42,92,88,39,78,47,76,20,41,54,81,64,20,36,49,88,51,69,79,36,65,47,77,44,82,68,47,60,63,41,60,58,94,96,44,45,30,47,33,56,23,55,39,52,41,80,41,47,67,57,21,79,78,36,96,62,26,53,69,66,66,57,58,44,53,50,68,60,44,95,79,52,79,53,77,74,63,83,57,128